Protein AF-A0A0A1DP94-F1 (afdb_monomer)

Radius of gyration: 20.26 Å; Cα contacts (8 Å, |Δi|>4): 332; chains: 1; bounding box: 46×36×64 Å

Sequence (236 aa):
MAEQLVLFEAERERFYALAAVLDGNPVKPLVTDFDAFQRLEKRAGQPNLGSFSAQTLVQQAARQRQQLQRRIAAAEKRRVNRSGSLTEGIVDRAGDGFIDIRWDAASACGASEREGWRTSGCITKGDSLTVHLLREREFGGDWDRRMIVVHELAHIYQRADRQRYDARRGRVDRLLAKGLFQGSEEKMADCYALTYYGEWSLTRGNLEIGYGYVCGRSERRALRKWAADVDAPMPG

Organism: Nocardioides simplex (NCBI:txid2045)

Mean predicted aligned error: 4.24 Å

Foldseek 3Di:
DVVLLVLLVVLVVLLVVLLCVCVLFLLSLVLLVVVQLVVLVVQSPDPPQDPVNSNVSSVSSNVSSVSSVVLVVQLCVQLDLVVPDPLSPVLSVQGVSSAAEAQPCVPQPDADPDPPDGDAWAQHPVHLRYIYGHDPVVAPDPLRSQLNSQLRSLSSSLQSQLSVDPVSCGVLQVCLVVCALPSDSQSLSSQRSCQQVVHQAQDDDPDHDTDRHGGDPVSSVVSVVSCVVSSGDGDD

pLDDT: mean 92.86, std 5.47, range [65.06, 98.19]

Solvent-accessible surface area (backbone atoms only — not comparable to full-atom values): 13005 Å² total; per-residue (Å²): 85,72,69,35,52,53,52,32,49,56,33,49,54,53,32,53,58,58,53,56,75,36,67,74,43,28,52,36,40,68,65,62,41,54,69,65,52,51,53,50,53,59,57,72,70,42,86,86,67,48,53,68,59,36,48,50,48,28,53,52,42,45,51,51,34,52,50,39,52,51,50,52,60,51,9,67,71,43,50,53,55,80,86,68,44,73,56,54,43,48,42,21,68,68,40,62,14,62,35,45,80,40,73,46,9,86,79,72,33,71,78,47,88,52,87,98,52,73,51,57,54,37,60,48,94,92,38,72,46,39,44,26,25,50,49,80,88,75,47,94,40,70,68,50,44,53,41,51,52,41,22,46,50,36,52,38,45,52,50,16,39,13,57,71,32,98,83,56,62,23,68,60,55,58,44,26,76,70,48,46,53,79,47,35,71,66,32,42,14,38,30,44,22,30,52,48,71,71,47,87,64,61,58,60,90,94,46,74,50,83,79,84,49,78,66,51,76,68,53,50,52,52,46,53,51,50,28,60,77,46,40,39,91,64,67,132

Structure (mmCIF, N/CA/C/O backbone):
data_AF-A0A0A1DP94-F1
#
_entry.id   AF-A0A0A1DP94-F1
#
loop_
_atom_site.group_PDB
_atom_site.id
_atom_site.type_symbol
_atom_site.label_atom_id
_atom_site.label_alt_id
_atom_site.label_comp_id
_atom_site.label_asym_id
_atom_site.label_entity_id
_atom_site.label_seq_id
_atom_site.pdbx_PDB_ins_code
_atom_site.Cartn_x
_atom_site.Cartn_y
_atom_site.Cartn_z
_atom_site.occupancy
_atom_site.B_iso_or_equiv
_atom_site.auth_seq_id
_atom_site.auth_comp_id
_atom_site.auth_asym_id
_atom_site.auth_atom_id
_atom_site.pdbx_PDB_model_num
ATOM 1 N N . MET A 1 1 ? -20.061 2.571 34.527 1.00 75.69 1 MET A N 1
ATOM 2 C CA . MET A 1 1 ? -18.860 1.854 34.031 1.00 75.69 1 MET A CA 1
ATOM 3 C C . MET A 1 1 ? -19.261 0.655 33.182 1.00 75.69 1 MET A C 1
ATOM 5 O O . MET A 1 1 ? -18.945 0.679 32.005 1.00 75.69 1 MET A O 1
ATOM 9 N N . ALA A 1 2 ? -19.995 -0.327 33.726 1.00 80.44 2 ALA A N 1
ATOM 10 C CA . ALA A 1 2 ? -20.456 -1.506 32.976 1.00 80.44 2 ALA A CA 1
ATOM 11 C C . ALA A 1 2 ? -21.179 -1.148 31.662 1.00 80.44 2 ALA A C 1
ATOM 13 O O . ALA A 1 2 ? -20.818 -1.649 30.607 1.00 80.44 2 ALA A O 1
ATOM 14 N N . GLU A 1 3 ? -22.101 -0.184 31.704 1.00 85.75 3 GLU A N 1
ATOM 15 C CA . GLU A 1 3 ? -22.796 0.329 30.513 1.00 85.75 3 GLU A CA 1
ATOM 16 C C . GLU A 1 3 ? -21.843 0.893 29.441 1.00 85.75 3 GLU A C 1
ATOM 18 O O . GLU A 1 3 ? -22.010 0.634 28.255 1.00 85.75 3 GLU A O 1
ATOM 23 N N . GLN A 1 4 ? -20.790 1.613 29.843 1.00 89.50 4 GLN A N 1
ATOM 24 C CA . GLN A 1 4 ? -19.811 2.169 28.900 1.00 89.50 4 GLN A CA 1
ATOM 25 C C . GLN A 1 4 ? -18.952 1.072 28.262 1.00 89.50 4 GLN A C 1
ATOM 27 O O . GLN A 1 4 ? -18.598 1.177 27.094 1.00 89.50 4 GLN A O 1
ATOM 32 N N . LEU A 1 5 ? -18.646 0.000 28.995 1.00 87.88 5 LEU A N 1
ATOM 33 C CA . LEU A 1 5 ? -17.927 -1.143 28.433 1.00 87.88 5 LEU A CA 1
ATOM 34 C C . LEU A 1 5 ? -18.791 -1.925 27.432 1.00 87.88 5 LEU A C 1
ATOM 36 O O . LEU A 1 5 ? -18.267 -2.359 26.414 1.00 87.88 5 LEU A O 1
ATOM 40 N N . VAL A 1 6 ? -20.108 -2.016 27.651 1.00 92.88 6 VAL A N 1
ATOM 41 C CA . VAL A 1 6 ? -21.048 -2.574 26.658 1.00 92.88 6 VAL A CA 1
ATOM 42 C C . VAL A 1 6 ? -21.080 -1.722 25.384 1.00 92.88 6 VAL A C 1
ATOM 44 O O . VAL A 1 6 ? -21.042 -2.256 24.280 1.00 92.88 6 VAL A O 1
ATOM 47 N N . LEU A 1 7 ? -21.096 -0.391 25.510 1.00 94.50 7 LEU A N 1
ATOM 48 C CA . LEU A 1 7 ? -21.029 0.500 24.345 1.00 94.50 7 LEU A CA 1
ATOM 49 C C . LEU A 1 7 ? -19.690 0.391 23.606 1.00 94.50 7 LEU A C 1
ATOM 51 O O . LEU A 1 7 ? -19.662 0.421 22.377 1.00 94.50 7 LEU A O 1
ATOM 55 N N . PHE A 1 8 ? -18.583 0.253 24.340 1.00 95.81 8 PHE A N 1
ATOM 56 C CA . PHE A 1 8 ? -17.266 0.035 23.746 1.00 95.81 8 PHE A CA 1
ATOM 57 C C . PHE A 1 8 ? -17.237 -1.271 22.948 1.00 95.81 8 PHE A C 1
ATOM 59 O O . PHE A 1 8 ? -16.760 -1.281 21.816 1.00 95.81 8 PHE A O 1
ATOM 66 N N . GLU A 1 9 ? -17.794 -2.341 23.514 1.00 96.25 9 GLU A N 1
ATOM 67 C CA . GLU A 1 9 ? -17.914 -3.643 22.864 1.00 96.25 9 GLU A CA 1
ATOM 68 C C . GLU A 1 9 ? -18.714 -3.557 21.556 1.00 96.25 9 GLU A C 1
ATOM 70 O O . GLU A 1 9 ? -18.259 -4.019 20.515 1.00 96.25 9 GLU A O 1
ATOM 75 N N . ALA A 1 10 ? -19.849 -2.855 21.562 1.00 97.06 10 ALA A N 1
ATOM 76 C CA . ALA A 1 10 ? -20.639 -2.648 20.350 1.00 97.06 10 ALA A CA 1
ATOM 77 C C . ALA A 1 10 ? -19.866 -1.878 19.258 1.00 97.06 10 ALA A C 1
ATOM 79 O O . ALA A 1 10 ? -19.974 -2.188 18.068 1.00 97.06 10 ALA A O 1
ATOM 80 N N . GLU A 1 11 ? -19.071 -0.867 19.627 1.00 97.81 11 GLU A N 1
ATOM 81 C CA . GLU A 1 11 ? -18.219 -0.157 18.664 1.00 97.81 11 GLU A CA 1
ATOM 82 C C . GLU A 1 11 ? -17.060 -1.031 18.163 1.00 97.81 11 GLU A C 1
ATOM 84 O O . GLU A 1 11 ? -16.706 -0.943 16.985 1.00 97.81 11 GLU A O 1
ATOM 89 N N . ARG A 1 12 ? -16.519 -1.910 19.017 1.00 97.69 12 ARG A N 1
ATOM 90 C CA . ARG A 1 12 ? -15.517 -2.920 18.657 1.00 97.69 12 ARG A CA 1
ATOM 91 C C . ARG A 1 12 ? -16.048 -3.897 17.617 1.00 97.69 12 ARG A C 1
ATOM 93 O O . ARG A 1 12 ? -15.422 -4.051 16.570 1.00 97.69 12 ARG A O 1
ATOM 100 N N . GLU A 1 13 ? -17.200 -4.515 17.858 1.00 98.06 13 GLU A N 1
ATOM 101 C CA . GLU A 1 13 ? -17.811 -5.458 16.914 1.00 98.06 13 GLU A CA 1
ATOM 102 C C . GLU A 1 13 ? -18.041 -4.808 15.546 1.00 98.06 13 GLU A C 1
ATOM 104 O O . GLU A 1 13 ? -17.658 -5.353 14.509 1.00 98.06 13 GLU A O 1
ATOM 109 N N . ARG A 1 14 ? -18.585 -3.585 15.532 1.00 98.12 14 ARG A N 1
ATOM 110 C CA . ARG A 1 14 ? -18.801 -2.828 14.291 1.00 98.12 14 ARG A CA 1
ATOM 111 C C . ARG A 1 14 ? -17.495 -2.465 13.587 1.00 98.12 14 ARG A C 1
ATOM 113 O O . ARG A 1 14 ? -17.456 -2.460 12.358 1.00 98.12 14 ARG A O 1
ATOM 120 N N . PHE A 1 15 ? -16.443 -2.127 14.333 1.00 98.06 15 PHE A N 1
ATOM 121 C CA . PHE A 1 15 ? -15.128 -1.851 13.759 1.00 98.06 15 PHE A CA 1
ATOM 122 C C . PHE A 1 15 ? -14.563 -3.092 13.061 1.00 98.06 15 PHE A C 1
ATOM 124 O O . PHE A 1 15 ? -14.172 -2.998 11.898 1.00 98.06 15 PHE A O 1
ATOM 131 N N . TYR A 1 16 ? -14.578 -4.255 13.718 1.00 97.56 16 TYR A N 1
ATOM 132 C CA . TYR A 1 16 ? -14.085 -5.497 13.117 1.00 97.56 16 TYR A CA 1
ATOM 133 C C . TYR A 1 16 ? -14.938 -5.959 11.932 1.00 97.56 16 TYR A C 1
ATOM 135 O O . TYR A 1 16 ? -14.376 -6.397 10.931 1.00 97.56 16 TYR A O 1
ATOM 143 N N . ALA A 1 17 ? -16.262 -5.783 11.986 1.00 97.56 17 ALA A N 1
ATOM 144 C CA . ALA A 1 17 ? -17.142 -6.061 10.851 1.00 97.56 17 ALA A CA 1
ATOM 145 C C . ALA A 1 17 ? -16.796 -5.198 9.623 1.00 97.56 17 ALA A C 1
ATOM 147 O O . ALA A 1 17 ? -16.726 -5.708 8.508 1.00 97.56 17 ALA A O 1
ATOM 148 N N . LEU A 1 18 ? -16.514 -3.903 9.817 1.00 97.19 18 LEU A N 1
ATOM 149 C CA . LEU A 1 18 ? -16.037 -3.032 8.737 1.00 97.19 18 LEU A CA 1
ATOM 150 C C . LEU A 1 18 ? -14.649 -3.448 8.246 1.00 97.19 18 LEU A C 1
AT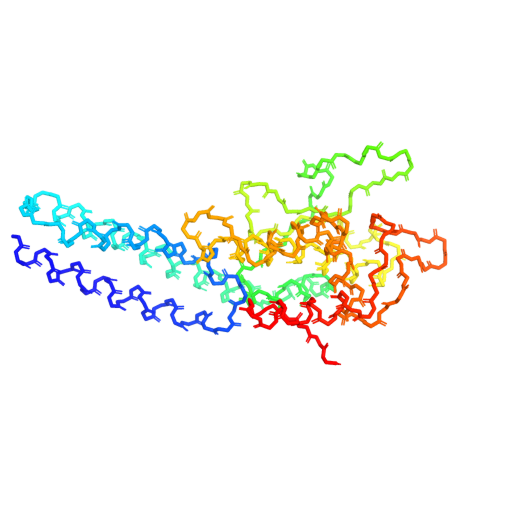OM 152 O O . LEU A 1 18 ? -14.389 -3.440 7.048 1.00 97.19 18 LEU A O 1
ATOM 156 N N . ALA A 1 19 ? -13.750 -3.809 9.158 1.00 96.44 19 ALA A N 1
ATOM 157 C CA . ALA A 1 19 ? -12.386 -4.179 8.810 1.00 96.44 19 ALA A CA 1
ATOM 158 C C . ALA A 1 19 ? -12.301 -5.508 8.036 1.00 96.44 19 ALA A C 1
ATOM 160 O O . ALA A 1 19 ? -11.376 -5.680 7.241 1.00 96.44 19 ALA A O 1
ATOM 161 N N . ALA A 1 20 ? -13.257 -6.419 8.239 1.00 96.38 20 ALA A N 1
ATOM 162 C CA . ALA A 1 20 ? -13.385 -7.669 7.487 1.00 96.38 20 ALA A CA 1
ATOM 163 C C . ALA A 1 20 ? -13.728 -7.447 6.002 1.00 96.38 20 ALA A C 1
ATOM 165 O O . ALA A 1 20 ? -13.378 -8.269 5.164 1.00 96.38 20 ALA A O 1
ATOM 166 N N . VAL A 1 21 ? -14.325 -6.304 5.636 1.00 94.69 21 VAL A N 1
ATOM 167 C CA . VAL A 1 21 ? -14.556 -5.939 4.220 1.00 94.69 21 VAL A CA 1
ATOM 168 C C . VAL A 1 21 ? -13.239 -5.814 3.442 1.00 94.69 21 VAL A C 1
ATOM 170 O O . VAL A 1 21 ? -13.223 -5.956 2.225 1.00 94.69 21 VAL A O 1
ATOM 173 N N . LEU A 1 22 ? -12.127 -5.562 4.139 1.00 94.94 22 LEU A N 1
ATOM 174 C CA . LEU A 1 22 ? -10.796 -5.458 3.546 1.00 94.94 22 LEU A CA 1
ATOM 175 C C . LEU A 1 22 ? -10.012 -6.782 3.590 1.00 94.94 22 LEU A C 1
ATOM 177 O O . LEU A 1 22 ? -8.801 -6.771 3.370 1.00 94.94 22 LEU A O 1
ATOM 181 N N . ASP A 1 23 ? -10.641 -7.911 3.929 1.00 93.81 23 ASP A N 1
ATOM 182 C CA . ASP A 1 23 ? -9.972 -9.216 3.906 1.00 93.81 23 ASP A CA 1
ATOM 183 C C . ASP A 1 23 ? -9.428 -9.523 2.504 1.00 93.81 23 ASP A C 1
ATOM 185 O O . ASP A 1 23 ? -10.129 -9.392 1.504 1.00 93.81 23 ASP A O 1
ATOM 189 N N . GLY A 1 24 ? -8.146 -9.893 2.432 1.00 92.38 24 GLY A N 1
ATOM 190 C CA . GLY A 1 24 ? -7.433 -10.099 1.168 1.00 92.38 24 GLY A CA 1
ATOM 191 C C . GLY A 1 24 ? -6.995 -8.815 0.452 1.00 92.38 24 GLY A C 1
ATOM 192 O O . GLY A 1 24 ? -6.373 -8.903 -0.601 1.00 92.38 24 GLY A O 1
ATOM 193 N N . ASN A 1 25 ? -7.270 -7.624 0.997 1.00 94.81 25 ASN A N 1
ATOM 194 C CA . ASN A 1 25 ? -6.738 -6.379 0.451 1.00 94.81 25 ASN A CA 1
ATOM 195 C C . ASN A 1 25 ? -5.347 -6.080 1.053 1.00 94.81 25 ASN A C 1
ATOM 197 O O . ASN A 1 25 ? -5.215 -5.988 2.284 1.00 94.81 25 ASN A O 1
ATOM 201 N N . PRO A 1 26 ? -4.308 -5.849 0.227 1.00 95.12 26 PRO A N 1
ATOM 202 C CA . PRO A 1 26 ? -2.935 -5.694 0.711 1.00 95.12 26 PRO A CA 1
ATOM 203 C C . PRO A 1 26 ? -2.739 -4.495 1.634 1.00 95.12 26 PRO A C 1
ATOM 205 O O . PRO A 1 26 ? -1.873 -4.516 2.513 1.00 95.12 26 PRO A O 1
ATOM 208 N N . VAL A 1 27 ? -3.550 -3.445 1.468 1.00 95.56 27 VAL A N 1
ATOM 209 C CA . VAL A 1 27 ? -3.416 -2.198 2.226 1.00 95.56 27 VAL A CA 1
ATOM 210 C C . VAL A 1 27 ? -4.308 -2.129 3.460 1.00 95.56 27 VAL A C 1
ATOM 212 O O . VAL A 1 27 ? -4.282 -1.119 4.168 1.00 95.56 27 VAL A O 1
ATOM 215 N N . LYS A 1 28 ? -5.031 -3.211 3.790 1.00 95.31 28 LYS A N 1
ATOM 216 C CA . LYS A 1 28 ? -5.845 -3.321 5.012 1.00 95.31 28 LYS A CA 1
ATOM 217 C C . LYS A 1 28 ? -5.147 -2.754 6.262 1.00 95.31 28 LYS A C 1
ATOM 219 O O . LYS A 1 28 ? -5.766 -1.919 6.919 1.00 95.31 28 LYS A O 1
ATOM 224 N N . PRO A 1 29 ? -3.875 -3.090 6.575 1.00 93.50 29 PRO A N 1
ATOM 225 C CA . PRO A 1 29 ? -3.201 -2.580 7.776 1.00 93.50 29 PRO A CA 1
ATOM 226 C C . PRO A 1 29 ? -3.065 -1.051 7.821 1.00 93.50 29 PRO A C 1
ATOM 228 O O . PRO A 1 29 ? -3.133 -0.458 8.895 1.00 93.50 29 PRO A O 1
ATOM 231 N N . LEU A 1 30 ? -2.899 -0.402 6.664 1.00 93.50 30 LEU A N 1
ATOM 232 C CA . LEU A 1 30 ? -2.781 1.057 6.558 1.00 93.50 30 LEU A CA 1
ATOM 233 C C . LEU A 1 30 ? -4.147 1.750 6.666 1.00 93.50 30 LEU A C 1
ATOM 235 O O . LEU A 1 30 ? -4.247 2.871 7.166 1.00 93.50 30 LEU A O 1
ATOM 239 N N . VAL A 1 31 ? -5.208 1.089 6.195 1.00 94.88 31 VAL A N 1
ATOM 240 C CA . VAL A 1 31 ? -6.566 1.646 6.179 1.00 94.88 31 VAL A CA 1
ATOM 241 C C . VAL A 1 31 ? -7.248 1.525 7.539 1.00 94.88 31 VAL A C 1
ATOM 243 O O . VAL A 1 31 ? -7.961 2.449 7.941 1.00 94.88 31 VAL A O 1
ATOM 246 N N . THR A 1 32 ? -7.058 0.413 8.246 1.00 93.31 32 THR A N 1
ATOM 247 C CA . THR A 1 32 ? -7.766 0.138 9.505 1.00 93.31 32 THR A CA 1
ATOM 248 C C . THR A 1 32 ? -7.079 0.733 10.729 1.00 93.31 32 THR A C 1
ATOM 250 O O . THR A 1 32 ? -7.779 1.049 11.686 1.00 93.31 32 THR A O 1
ATOM 253 N N . ASP A 1 33 ? -5.750 0.909 10.702 1.00 87.38 33 ASP A N 1
ATOM 254 C CA . ASP A 1 33 ? -4.940 1.294 11.872 1.00 87.38 33 ASP A CA 1
ATOM 255 C C . ASP A 1 33 ? -5.242 0.398 13.092 1.00 87.38 33 ASP A C 1
ATOM 257 O O . ASP A 1 33 ? -5.591 0.861 14.182 1.00 87.38 33 ASP A O 1
ATOM 261 N N . PHE A 1 34 ? -5.163 -0.925 12.883 1.00 88.50 34 PHE A N 1
ATOM 262 C CA . PHE A 1 34 ? -5.485 -1.917 13.916 1.00 88.50 34 PHE A CA 1
ATOM 263 C C . PHE A 1 34 ? -4.722 -1.688 15.211 1.00 88.50 34 PHE A C 1
ATOM 265 O O . PHE A 1 34 ? -5.322 -1.787 16.275 1.00 88.50 34 PHE A O 1
ATOM 272 N N . ASP A 1 35 ? -3.438 -1.339 15.144 1.00 87.81 35 ASP A N 1
ATOM 273 C CA . ASP A 1 35 ? -2.631 -1.107 16.340 1.00 87.81 35 ASP A CA 1
ATOM 274 C C . ASP A 1 35 ? -3.235 0.003 17.209 1.00 87.81 35 ASP A C 1
ATOM 276 O O . ASP A 1 35 ? -3.219 -0.080 18.441 1.00 87.81 35 ASP A O 1
ATOM 280 N N . ALA A 1 36 ? -3.773 1.064 16.595 1.00 89.06 36 ALA A N 1
ATOM 281 C CA . ALA A 1 36 ? -4.448 2.121 17.334 1.00 89.06 36 ALA A CA 1
ATOM 282 C C . ALA A 1 36 ? -5.731 1.631 17.998 1.00 89.06 36 ALA A C 1
ATOM 284 O O . ALA A 1 36 ? -5.966 2.002 19.150 1.00 89.06 36 ALA A O 1
ATOM 285 N N . PHE A 1 37 ? -6.517 0.793 17.323 1.00 93.88 37 PHE A N 1
ATOM 286 C CA . PHE A 1 37 ? -7.730 0.221 17.906 1.00 93.88 37 PHE A CA 1
ATOM 287 C C . PHE A 1 37 ? -7.399 -0.772 19.030 1.00 93.88 37 PHE A C 1
ATOM 289 O O . PHE A 1 37 ? -7.938 -0.670 20.130 1.00 93.88 37 PHE A O 1
ATOM 296 N N . GLN A 1 38 ? -6.411 -1.643 18.828 1.00 91.94 38 GLN A N 1
ATOM 297 C CA . GLN A 1 38 ? -5.932 -2.599 19.830 1.00 91.94 38 GLN A CA 1
ATOM 298 C C . GLN A 1 38 ? -5.389 -1.919 21.087 1.00 91.94 38 GLN A C 1
ATOM 300 O O . GLN A 1 38 ? -5.546 -2.431 22.197 1.00 91.94 38 GLN A O 1
ATOM 305 N N . ARG A 1 39 ? -4.780 -0.732 20.967 1.00 92.06 39 ARG A N 1
ATOM 306 C CA . ARG A 1 39 ? -4.414 0.076 22.142 1.00 92.06 39 ARG A CA 1
ATOM 307 C C . ARG A 1 39 ? -5.639 0.534 22.940 1.00 92.06 39 ARG A C 1
ATOM 309 O O . ARG A 1 39 ? -5.539 0.641 24.162 1.00 92.06 39 ARG A O 1
ATOM 316 N N . LEU A 1 40 ? -6.778 0.793 22.293 1.00 94.56 40 LEU A N 1
ATOM 317 C CA . LEU A 1 40 ? -8.035 1.083 22.991 1.00 94.56 40 LEU A CA 1
ATOM 318 C C . LEU A 1 40 ? -8.558 -0.162 23.709 1.00 94.56 40 LEU A C 1
ATOM 320 O O . LEU A 1 40 ? -8.927 -0.064 24.875 1.00 94.56 40 LEU A O 1
ATOM 324 N N . GLU A 1 41 ? -8.511 -1.328 23.062 1.00 94.75 41 GLU A N 1
ATOM 325 C CA . GLU A 1 41 ? -8.924 -2.603 23.665 1.00 94.75 41 GLU A CA 1
ATOM 326 C C . GLU A 1 41 ? -8.082 -2.946 24.899 1.00 94.75 41 GLU A C 1
ATOM 328 O O . GLU A 1 41 ? -8.624 -3.226 25.968 1.00 94.75 41 GLU A O 1
ATOM 333 N N . LYS A 1 42 ? -6.751 -2.826 24.791 1.00 93.44 42 LYS A N 1
ATOM 334 C CA . LYS A 1 42 ? -5.822 -3.027 25.916 1.00 93.44 42 LYS A CA 1
ATOM 335 C C . LYS A 1 42 ? -6.159 -2.110 27.097 1.00 93.44 42 LYS A C 1
ATOM 337 O O . LYS A 1 42 ? -6.090 -2.545 28.241 1.00 93.44 42 LYS A O 1
ATOM 342 N N . ARG A 1 43 ? -6.542 -0.853 26.836 1.00 92.69 43 ARG A N 1
ATOM 343 C CA . ARG A 1 43 ? -6.956 0.108 27.875 1.00 92.69 43 ARG A CA 1
ATOM 344 C C . ARG A 1 43 ? -8.329 -0.216 28.464 1.00 92.69 43 ARG A C 1
ATOM 346 O O . ARG A 1 43 ? -8.507 -0.057 29.665 1.00 92.69 43 ARG A O 1
ATOM 353 N N . ALA A 1 44 ? -9.275 -0.681 27.652 1.00 92.12 44 ALA A N 1
ATOM 354 C CA . ALA A 1 44 ? -10.600 -1.090 28.116 1.00 92.12 44 ALA A CA 1
ATOM 355 C C . ALA A 1 44 ? -10.542 -2.307 29.056 1.00 92.12 44 ALA A C 1
ATOM 357 O O . ALA A 1 44 ? -11.369 -2.416 29.956 1.00 92.12 44 ALA A O 1
ATOM 358 N N . GLY A 1 45 ? -9.540 -3.179 28.888 1.00 90.12 45 GLY A N 1
ATOM 359 C CA . GLY A 1 45 ? -9.294 -4.334 29.757 1.00 90.12 45 GLY A CA 1
ATOM 360 C C . GLY A 1 45 ? -8.521 -4.046 31.053 1.00 90.12 45 GLY A C 1
ATOM 361 O O . GLY A 1 45 ? -8.266 -4.979 31.811 1.00 90.12 45 GLY A O 1
ATOM 362 N N . GLN A 1 46 ? -8.111 -2.800 31.325 1.00 90.69 46 GLN A N 1
ATOM 363 C CA . GLN A 1 46 ? -7.360 -2.481 32.546 1.00 90.69 46 GLN A CA 1
ATOM 364 C C . GLN A 1 46 ? -8.253 -2.563 33.799 1.00 90.69 46 GLN A C 1
ATOM 366 O O . GLN A 1 46 ? -9.362 -2.018 33.796 1.00 90.69 46 GLN A O 1
ATOM 371 N N . PRO A 1 47 ? -7.777 -3.179 34.900 1.00 80.31 47 PRO A N 1
ATOM 372 C CA . PRO A 1 47 ? -8.503 -3.162 36.163 1.00 80.31 47 PRO A CA 1
ATOM 373 C C . PRO A 1 47 ? -8.594 -1.725 36.701 1.00 80.31 47 PRO A C 1
ATOM 375 O O . PRO A 1 47 ? -7.670 -0.931 36.533 1.00 80.31 47 PRO A O 1
ATOM 378 N N . ASN A 1 48 ? -9.699 -1.396 37.374 1.00 83.31 48 ASN A N 1
ATOM 379 C CA . ASN A 1 48 ? -9.966 -0.080 37.982 1.00 83.31 48 ASN A CA 1
ATOM 380 C C . ASN A 1 48 ? -10.151 1.087 36.993 1.00 83.31 48 ASN A C 1
ATOM 382 O O . ASN A 1 48 ? -9.873 2.244 37.316 1.00 83.31 48 ASN A O 1
ATOM 386 N N . LEU A 1 49 ? -10.657 0.811 35.790 1.00 87.69 49 LEU A N 1
ATOM 387 C CA . LEU A 1 49 ? -10.999 1.846 34.820 1.00 87.69 49 LEU A CA 1
ATOM 388 C C . LEU A 1 49 ? -12.110 2.776 35.355 1.00 87.69 49 LEU A C 1
ATOM 390 O O . LEU A 1 49 ? -13.259 2.373 35.531 1.00 87.69 49 LEU A O 1
ATOM 394 N N . GLY A 1 50 ? -11.784 4.052 35.570 1.00 87.75 50 GLY A N 1
ATOM 395 C CA . GLY A 1 50 ? -12.763 5.066 35.973 1.00 87.75 50 GLY A CA 1
ATOM 396 C C . GLY A 1 50 ? -13.854 5.304 34.917 1.00 87.75 50 GLY A C 1
ATOM 397 O O . GLY A 1 50 ? -13.635 5.129 33.716 1.00 87.75 50 GLY A O 1
ATOM 398 N N . SER A 1 51 ? -15.035 5.759 35.346 1.00 85.69 51 SER A N 1
ATOM 399 C CA . SER A 1 51 ? -16.192 6.008 34.466 1.00 85.69 51 SER A CA 1
ATOM 400 C C . SER A 1 51 ? -15.896 6.986 33.321 1.00 85.69 51 SER A C 1
ATOM 402 O O . SER A 1 51 ? -16.279 6.723 32.182 1.00 85.69 51 SER A O 1
ATOM 404 N N . PHE A 1 52 ? -15.171 8.071 33.601 1.00 87.31 52 PHE A N 1
ATOM 405 C CA . PHE A 1 52 ? -14.766 9.065 32.603 1.00 87.31 52 PHE A CA 1
ATOM 406 C C . PHE A 1 52 ? -13.811 8.476 31.552 1.00 87.31 52 PHE A C 1
ATOM 408 O O . PHE A 1 52 ? -13.953 8.714 30.349 1.00 87.31 52 PHE A O 1
ATOM 415 N N . SER A 1 53 ? -12.864 7.644 31.993 1.00 90.94 53 SER A N 1
ATOM 416 C CA . SER A 1 53 ? -11.943 6.925 31.110 1.00 90.94 53 SER A CA 1
ATOM 417 C C . SER A 1 53 ? -12.689 5.938 30.210 1.00 90.94 53 SER A C 1
ATOM 419 O O . SER A 1 53 ? -12.406 5.878 29.016 1.00 90.94 53 SER A O 1
ATOM 421 N N . ALA A 1 54 ? -13.684 5.225 30.749 1.00 90.25 54 ALA A N 1
ATOM 422 C CA . ALA A 1 54 ? -14.548 4.333 29.976 1.00 90.25 54 ALA A CA 1
ATOM 423 C C . ALA A 1 54 ? -15.343 5.095 28.903 1.00 90.25 54 ALA A C 1
ATOM 425 O O . ALA A 1 54 ? -15.331 4.705 27.740 1.00 90.25 54 ALA A O 1
ATOM 426 N N . GLN A 1 55 ? -15.948 6.234 29.251 1.00 93.12 55 GLN A N 1
ATOM 427 C CA . GLN A 1 55 ? -16.658 7.081 28.286 1.00 93.12 55 GLN A CA 1
ATOM 428 C C . GLN A 1 55 ? -15.722 7.614 27.187 1.00 93.12 55 GLN A C 1
ATOM 430 O O . GLN A 1 55 ? -16.076 7.634 26.007 1.00 93.12 55 GLN A O 1
ATOM 435 N N . THR A 1 56 ? -14.500 8.004 27.555 1.00 94.62 56 THR A N 1
ATOM 436 C CA . THR A 1 56 ? -13.480 8.450 26.597 1.00 94.62 56 THR A CA 1
ATOM 437 C C . THR A 1 56 ? -13.100 7.334 25.621 1.00 94.62 56 THR A C 1
ATOM 439 O O . THR A 1 56 ? -12.954 7.590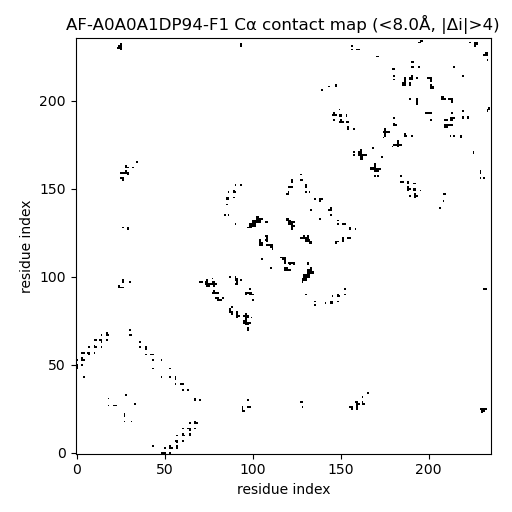 24.426 1.00 94.62 56 THR A O 1
ATOM 442 N N . LEU A 1 57 ? -12.971 6.091 26.098 1.00 95.69 57 LEU A N 1
ATOM 443 C CA . LEU A 1 57 ? -12.679 4.934 25.245 1.00 95.69 57 LEU A CA 1
ATOM 444 C C . LEU A 1 57 ? -13.801 4.665 24.240 1.00 95.69 57 LEU A C 1
ATOM 446 O O . LEU A 1 57 ? -13.501 4.461 23.066 1.00 95.69 57 LEU A O 1
ATOM 450 N N . VAL A 1 58 ? -15.069 4.745 24.658 1.00 96.44 58 VAL A N 1
ATOM 451 C CA . VAL A 1 58 ? -16.226 4.619 23.750 1.00 96.44 58 VAL A CA 1
ATOM 452 C C . VAL A 1 58 ? -16.160 5.669 22.643 1.00 96.44 58 VAL A C 1
ATOM 454 O O . VAL A 1 58 ? -16.281 5.344 21.464 1.00 96.44 58 VAL A O 1
ATOM 457 N N . GLN A 1 59 ? -15.908 6.933 22.995 1.00 96.69 59 GLN A N 1
ATOM 458 C CA . GLN A 1 59 ? -15.801 8.010 22.007 1.00 96.69 59 GLN A CA 1
ATOM 459 C C . GLN A 1 59 ? -14.629 7.796 21.040 1.00 96.69 59 GLN A C 1
ATOM 461 O O . GLN A 1 59 ? -14.754 8.080 19.849 1.00 96.69 59 GLN A O 1
ATOM 466 N N . GLN A 1 60 ? -13.489 7.303 21.530 1.00 97.25 60 GLN A N 1
ATOM 467 C CA . GLN A 1 60 ? -12.324 6.998 20.696 1.00 97.25 60 GLN A CA 1
ATOM 468 C C . GLN A 1 60 ? -12.604 5.828 19.742 1.00 97.25 60 GLN A C 1
ATOM 470 O O . GLN A 1 60 ? -12.323 5.955 18.549 1.00 97.25 60 GLN A O 1
ATOM 475 N N . ALA A 1 61 ? -13.223 4.749 20.230 1.00 97.50 61 ALA A N 1
ATOM 476 C CA . ALA A 1 61 ? -13.626 3.606 19.411 1.00 97.50 61 ALA A CA 1
ATOM 477 C C . ALA A 1 61 ? -14.628 4.024 18.325 1.00 97.50 61 ALA A C 1
ATOM 479 O O . ALA A 1 61 ? -14.417 3.741 17.145 1.00 97.50 61 ALA A O 1
ATOM 480 N N . ALA A 1 62 ? -15.649 4.807 18.693 1.00 97.88 62 ALA A N 1
ATOM 481 C CA . ALA A 1 62 ? -16.627 5.335 17.749 1.00 97.88 62 ALA A CA 1
ATOM 482 C C . ALA A 1 62 ? -15.979 6.208 16.665 1.00 97.88 62 ALA A C 1
ATOM 484 O O . ALA A 1 62 ? -16.304 6.077 15.484 1.00 97.88 62 ALA A O 1
ATOM 485 N N . ARG A 1 63 ? -15.024 7.076 17.029 1.00 97.44 63 ARG A N 1
ATOM 486 C CA . ARG A 1 63 ? -14.288 7.902 16.057 1.00 97.44 63 ARG A CA 1
ATOM 487 C C . ARG A 1 63 ? -13.484 7.052 15.075 1.00 97.44 63 ARG A C 1
ATOM 489 O O . ARG A 1 63 ? -13.547 7.327 13.877 1.00 97.44 63 ARG A O 1
ATOM 496 N N . GLN A 1 64 ? -12.768 6.032 15.553 1.00 96.75 64 GLN A N 1
ATOM 497 C CA . GLN A 1 64 ? -11.990 5.142 14.683 1.00 96.75 64 GLN A CA 1
ATOM 498 C C . GLN A 1 64 ? -12.895 4.328 13.753 1.00 96.75 64 GLN A C 1
ATOM 500 O O . GLN A 1 64 ? -12.673 4.319 12.542 1.00 96.75 64 GLN A O 1
ATOM 505 N N . ARG A 1 65 ? -13.986 3.748 14.270 1.00 97.38 65 ARG A N 1
ATOM 506 C CA . ARG A 1 65 ? -14.999 3.063 13.454 1.00 97.38 65 ARG A CA 1
ATOM 507 C C . ARG A 1 65 ? -15.586 3.980 12.378 1.00 97.38 65 ARG A C 1
ATOM 509 O O . ARG A 1 65 ? -15.662 3.595 11.213 1.00 97.38 65 ARG A O 1
ATOM 516 N N . GLN A 1 66 ? -15.984 5.202 12.733 1.00 97.62 66 GLN A N 1
ATOM 517 C CA . GLN A 1 66 ? -16.510 6.173 11.766 1.00 97.62 66 GLN A CA 1
ATOM 518 C C . GLN A 1 66 ? -15.464 6.576 10.722 1.00 97.62 66 GLN A C 1
ATOM 520 O O . GLN A 1 66 ? -15.804 6.776 9.557 1.00 97.62 66 GLN A O 1
ATOM 525 N N . GLN A 1 67 ? -14.198 6.716 11.117 1.00 96.38 67 GLN A N 1
ATOM 526 C CA . GLN A 1 67 ? -13.112 7.005 10.186 1.00 96.38 67 GLN A CA 1
ATOM 527 C C . GLN A 1 67 ? -12.910 5.860 9.192 1.00 96.38 67 GLN A C 1
ATOM 529 O O . GLN A 1 67 ? -12.813 6.130 7.996 1.00 96.38 67 GLN A O 1
ATOM 534 N N . LEU A 1 68 ? -12.916 4.610 9.659 1.00 97.25 68 LEU A N 1
ATOM 535 C CA . LEU A 1 68 ? -12.846 3.433 8.795 1.00 97.25 68 LEU A CA 1
ATOM 536 C C . LEU A 1 68 ? -14.039 3.377 7.831 1.00 97.25 68 LEU A C 1
ATOM 538 O O . LEU A 1 68 ? -13.844 3.243 6.626 1.00 97.25 68 LEU A O 1
ATOM 542 N N . GLN A 1 69 ? -15.260 3.596 8.326 1.00 97.44 69 GLN A N 1
ATOM 543 C CA . GLN A 1 69 ? -16.462 3.650 7.488 1.00 97.44 69 GLN A CA 1
ATOM 544 C C . GLN A 1 69 ? -16.355 4.719 6.386 1.00 97.44 69 GLN A C 1
ATOM 546 O O . GLN A 1 69 ? -16.687 4.457 5.232 1.00 97.44 69 GLN A O 1
ATOM 551 N N . ARG A 1 70 ? -15.854 5.919 6.716 1.00 96.50 70 ARG A N 1
ATOM 552 C CA . ARG A 1 70 ? -15.621 6.982 5.723 1.00 96.50 70 ARG A CA 1
ATOM 553 C C . ARG A 1 70 ? -14.571 6.586 4.687 1.00 96.50 70 ARG A C 1
ATOM 555 O O . ARG A 1 70 ? -14.753 6.895 3.515 1.00 96.50 70 ARG A O 1
ATOM 562 N N . ARG A 1 71 ? -13.490 5.917 5.104 1.00 95.31 71 ARG A N 1
ATOM 563 C CA . ARG A 1 71 ? -12.439 5.428 4.196 1.00 95.31 71 ARG A CA 1
ATOM 564 C C . ARG A 1 71 ? -12.987 4.390 3.215 1.00 95.31 71 ARG A C 1
ATOM 566 O O . ARG A 1 71 ? -12.706 4.510 2.031 1.00 95.31 71 ARG A O 1
ATOM 573 N N . ILE A 1 72 ? -13.809 3.448 3.684 1.00 95.44 72 ILE A N 1
ATOM 574 C CA . ILE A 1 72 ? -14.473 2.441 2.836 1.00 95.44 72 ILE A CA 1
ATOM 575 C C . ILE A 1 72 ? -15.377 3.121 1.800 1.00 95.44 72 ILE A C 1
ATOM 577 O O . ILE A 1 72 ? -15.200 2.917 0.604 1.00 95.44 72 ILE A O 1
ATOM 581 N N . ALA A 1 73 ? -16.263 4.020 2.235 1.00 94.56 73 ALA A N 1
ATOM 582 C CA . ALA A 1 73 ? -17.160 4.731 1.320 1.00 94.56 73 ALA A CA 1
ATOM 583 C C . ALA A 1 73 ? -16.413 5.632 0.313 1.00 94.56 73 ALA A C 1
ATOM 585 O O . ALA A 1 73 ? -16.875 5.846 -0.807 1.00 94.56 73 ALA A O 1
ATOM 586 N N . ALA A 1 74 ? -15.267 6.202 0.703 1.00 92.50 74 ALA A N 1
ATOM 587 C CA . ALA A 1 74 ? -14.418 6.967 -0.207 1.00 92.50 74 ALA A CA 1
ATOM 588 C C . ALA A 1 74 ? -13.722 6.058 -1.231 1.00 92.50 74 ALA A C 1
ATOM 590 O O . ALA A 1 74 ? -13.663 6.413 -2.406 1.00 92.50 74 ALA A O 1
ATOM 591 N N . ALA A 1 75 ? -13.242 4.888 -0.803 1.00 92.88 75 ALA A N 1
ATOM 592 C CA . ALA A 1 75 ? -12.616 3.912 -1.684 1.00 92.88 75 ALA A CA 1
ATOM 593 C C . ALA A 1 75 ? -13.592 3.399 -2.745 1.00 92.88 75 ALA A C 1
ATOM 595 O O . ALA A 1 75 ? -13.274 3.459 -3.926 1.00 92.88 75 ALA A O 1
ATOM 596 N N . GLU A 1 76 ? -14.8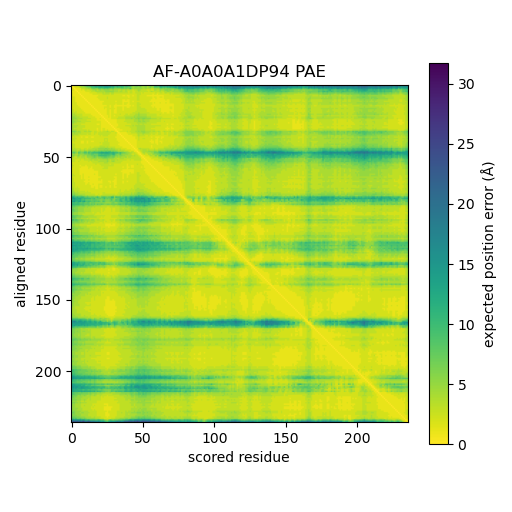19 3.032 -2.364 1.00 90.81 76 GLU A N 1
ATOM 597 C CA . GLU A 1 76 ? -15.870 2.614 -3.307 1.00 90.81 76 GLU A CA 1
ATOM 598 C C . GLU A 1 76 ? -16.105 3.634 -4.428 1.00 90.81 76 GLU A C 1
ATOM 600 O O . GLU A 1 76 ? -16.266 3.258 -5.587 1.00 90.81 76 GLU A O 1
ATOM 605 N N . LYS A 1 77 ? -16.065 4.931 -4.102 1.00 88.50 77 LYS A N 1
ATOM 606 C CA . LYS A 1 77 ? -16.202 6.013 -5.087 1.00 88.50 77 LYS A CA 1
ATOM 607 C C . LYS A 1 77 ? -14.966 6.203 -5.963 1.00 88.50 77 LYS A C 1
ATOM 609 O O . LYS A 1 77 ? -15.105 6.746 -7.054 1.00 88.50 77 LYS A O 1
ATOM 614 N N . ARG A 1 78 ? -13.780 5.825 -5.480 1.00 85.88 78 ARG A N 1
ATOM 615 C CA . ARG A 1 78 ? -12.504 5.946 -6.203 1.00 85.88 78 ARG A CA 1
ATOM 616 C C . ARG A 1 78 ? -12.164 4.736 -7.059 1.00 85.88 78 ARG A C 1
ATOM 618 O O . ARG A 1 78 ? -11.369 4.888 -7.962 1.00 85.88 78 ARG A O 1
ATOM 625 N N . ARG A 1 79 ? -12.798 3.577 -6.852 1.00 79.12 79 ARG A N 1
ATOM 626 C CA . ARG A 1 79 ? -12.597 2.336 -7.640 1.00 79.12 79 ARG A CA 1
ATOM 627 C C . ARG A 1 79 ? -12.887 2.442 -9.146 1.00 79.12 79 ARG A C 1
ATOM 629 O O . ARG A 1 79 ? -12.920 1.428 -9.839 1.00 79.12 79 ARG A O 1
ATOM 636 N N . VAL A 1 80 ? -13.157 3.637 -9.650 1.00 81.06 80 VAL A N 1
ATOM 637 C CA . VAL A 1 80 ? -13.457 3.908 -11.047 1.00 81.06 80 VAL A CA 1
ATOM 638 C C . VAL A 1 80 ? -12.278 4.654 -11.655 1.00 81.06 80 VAL A C 1
ATOM 640 O O . VAL A 1 80 ? -12.017 5.785 -11.259 1.00 81.06 80 VAL A O 1
ATOM 643 N N . ASN A 1 81 ? -11.640 4.040 -12.657 1.00 80.38 81 ASN A N 1
ATOM 644 C CA . ASN A 1 81 ? -10.592 4.666 -13.466 1.00 80.38 81 ASN A CA 1
ATOM 645 C C . ASN A 1 81 ? -11.200 5.828 -14.249 1.00 80.38 81 ASN A C 1
ATOM 647 O O . ASN A 1 81 ? -11.679 5.666 -15.375 1.00 80.38 81 ASN A O 1
ATOM 651 N N . ARG A 1 82 ? -11.262 6.992 -13.608 1.00 82.50 82 ARG A N 1
ATOM 652 C CA . ARG A 1 82 ? -12.103 8.103 -14.028 1.00 82.50 82 ARG A CA 1
ATOM 653 C C . ARG A 1 82 ? -11.502 8.820 -15.222 1.00 82.50 82 ARG A C 1
ATOM 655 O O . ARG A 1 82 ? -12.261 9.296 -16.064 1.00 82.50 82 ARG A O 1
ATOM 662 N N . SER A 1 83 ? -10.174 8.916 -15.304 1.00 84.44 83 SER A N 1
ATOM 663 C CA . SER A 1 83 ? -9.515 9.478 -16.488 1.00 84.44 83 SER A CA 1
ATOM 664 C C . SER A 1 83 ? -9.376 8.466 -17.628 1.00 84.44 83 SER A C 1
ATOM 666 O O . SER A 1 83 ? -9.119 8.868 -18.761 1.00 84.44 83 SER A O 1
ATOM 668 N N . GLY A 1 84 ? -9.544 7.168 -17.350 1.00 87.38 84 GLY A N 1
ATOM 669 C CA . GLY A 1 84 ? -9.305 6.096 -18.316 1.00 87.38 84 GLY A CA 1
ATOM 670 C C . GLY A 1 84 ? -7.819 5.829 -18.568 1.00 87.38 84 GLY A C 1
ATOM 671 O O . GLY A 1 84 ? -7.479 5.111 -19.510 1.00 87.38 84 GLY A O 1
ATOM 672 N N . SER A 1 85 ? -6.922 6.401 -17.758 1.00 91.88 85 SER A N 1
ATOM 673 C CA . SER A 1 85 ? -5.480 6.248 -17.941 1.00 91.88 85 SER A CA 1
ATOM 674 C C . SER A 1 85 ? -4.982 4.863 -17.521 1.00 91.88 85 SER A C 1
ATOM 676 O O . SER A 1 85 ? -5.621 4.143 -16.746 1.00 91.88 85 SER A O 1
ATOM 678 N N . LEU A 1 86 ? -3.830 4.464 -18.064 1.00 93.94 86 LEU A N 1
ATOM 679 C CA . LEU A 1 86 ? -3.241 3.157 -17.791 1.00 93.94 86 LEU A CA 1
ATOM 680 C C . LEU A 1 86 ? -2.822 3.037 -16.323 1.00 93.94 86 LEU A C 1
ATOM 682 O O . LEU A 1 86 ? -3.128 2.025 -15.690 1.00 93.94 86 LEU A O 1
ATOM 686 N N . THR A 1 87 ? -2.124 4.042 -15.789 1.00 94.50 87 THR A N 1
ATOM 687 C CA . THR A 1 87 ? -1.584 3.976 -14.425 1.00 94.50 87 THR A CA 1
ATOM 688 C C . THR A 1 87 ? -2.666 4.161 -13.365 1.00 94.50 87 THR A C 1
ATOM 690 O O . THR A 1 87 ? -2.654 3.396 -12.402 1.00 94.50 87 THR A O 1
ATOM 693 N N . GLU A 1 88 ? -3.668 5.028 -13.572 1.00 93.31 88 GLU A N 1
ATOM 694 C CA . GLU A 1 88 ? -4.850 5.100 -12.687 1.00 93.31 88 GLU A CA 1
ATOM 695 C C . GLU A 1 88 ? -5.551 3.741 -12.619 1.00 93.31 88 GLU A C 1
ATOM 697 O O . GLU A 1 88 ? -5.754 3.200 -11.537 1.00 93.31 88 GLU A O 1
ATOM 702 N N . GLY A 1 89 ? -5.794 3.102 -13.769 1.00 93.56 89 GLY A N 1
ATOM 703 C CA . GLY A 1 89 ? -6.404 1.775 -13.786 1.00 93.56 89 GLY A CA 1
ATOM 704 C C . GLY A 1 89 ? -5.578 0.700 -13.068 1.00 93.56 89 GLY A C 1
ATOM 705 O O . GLY A 1 89 ? -6.152 -0.260 -12.553 1.00 93.56 89 GLY A O 1
ATOM 706 N N . ILE A 1 90 ? -4.246 0.814 -13.039 1.00 95.31 90 ILE A N 1
ATOM 707 C CA . ILE A 1 90 ? -3.390 -0.101 -12.270 1.00 95.31 90 ILE A CA 1
ATOM 708 C C . ILE A 1 90 ? -3.525 0.173 -10.766 1.00 95.31 90 ILE A C 1
ATOM 710 O O . ILE A 1 90 ? -3.719 -0.782 -10.014 1.00 95.31 90 ILE A O 1
ATOM 714 N N . VAL A 1 91 ? -3.479 1.440 -10.339 1.00 95.12 91 VAL A N 1
ATOM 715 C CA . VAL A 1 91 ? -3.643 1.837 -8.928 1.00 95.12 91 VAL A CA 1
ATOM 716 C C . VAL A 1 91 ? -5.013 1.421 -8.384 1.00 95.12 91 VAL A C 1
ATOM 718 O O . VAL A 1 91 ? -5.085 0.792 -7.324 1.00 95.12 91 VAL A O 1
ATOM 721 N N . ASP A 1 92 ? -6.086 1.674 -9.134 1.00 91.19 92 ASP A N 1
ATOM 722 C CA . ASP A 1 92 ? -7.452 1.352 -8.712 1.00 91.19 92 ASP A CA 1
ATOM 723 C C . ASP A 1 92 ? -7.636 -0.140 -8.443 1.00 91.19 92 ASP A C 1
ATOM 725 O O . ASP A 1 92 ? -8.223 -0.525 -7.429 1.00 91.19 92 ASP A O 1
ATOM 729 N N . ARG A 1 93 ? -7.102 -0.989 -9.334 1.00 90.81 93 ARG A N 1
ATOM 730 C CA . ARG A 1 93 ? -7.151 -2.451 -9.183 1.00 90.81 93 ARG A CA 1
ATOM 731 C C . ARG A 1 93 ? -6.258 -2.951 -8.056 1.00 90.81 93 ARG A C 1
ATOM 733 O O . ARG A 1 93 ? -6.604 -3.924 -7.401 1.00 90.81 93 ARG A O 1
ATOM 740 N N . ALA A 1 94 ? -5.105 -2.322 -7.857 1.00 93.25 94 ALA A N 1
ATOM 741 C CA . ALA A 1 94 ? -4.129 -2.729 -6.856 1.00 93.25 94 ALA A CA 1
ATOM 742 C C . ALA A 1 94 ? -4.627 -2.532 -5.417 1.00 93.25 94 ALA A C 1
ATOM 744 O O . ALA A 1 94 ? -4.315 -3.332 -4.537 1.00 93.25 94 ALA A O 1
ATOM 745 N N . GLY A 1 95 ? -5.387 -1.461 -5.183 1.00 88.12 95 GLY A N 1
ATOM 746 C CA . GLY A 1 95 ? -5.851 -1.080 -3.854 1.00 88.12 95 GLY A CA 1
ATOM 747 C C . GLY A 1 95 ? -7.353 -1.190 -3.630 1.00 88.12 95 GLY A C 1
ATOM 748 O O . GLY A 1 95 ? -7.787 -0.792 -2.557 1.00 88.12 95 GLY A O 1
ATOM 749 N N . ASP A 1 96 ? -8.157 -1.632 -4.601 1.00 91.56 96 ASP A N 1
ATOM 750 C CA . ASP A 1 96 ? -9.625 -1.492 -4.583 1.00 91.56 96 ASP A CA 1
ATOM 751 C C . ASP A 1 96 ? -10.072 -0.064 -4.203 1.00 91.56 96 ASP A C 1
ATOM 753 O O . ASP A 1 96 ? -10.967 0.143 -3.382 1.00 91.56 96 ASP A O 1
ATOM 757 N N . GLY A 1 97 ? -9.423 0.949 -4.788 1.00 91.88 97 GLY A N 1
ATOM 758 C CA . GLY A 1 97 ? -9.709 2.375 -4.548 1.00 91.88 97 GLY A CA 1
ATOM 759 C C . GLY A 1 97 ? -9.286 2.919 -3.173 1.00 91.88 97 GLY A C 1
ATOM 760 O O . GLY A 1 97 ? -9.501 4.102 -2.870 1.00 91.88 97 GLY A O 1
ATOM 761 N N . PHE A 1 98 ? -8.672 2.095 -2.315 1.00 95.00 98 PHE A N 1
ATOM 762 C CA . PHE A 1 98 ? -8.057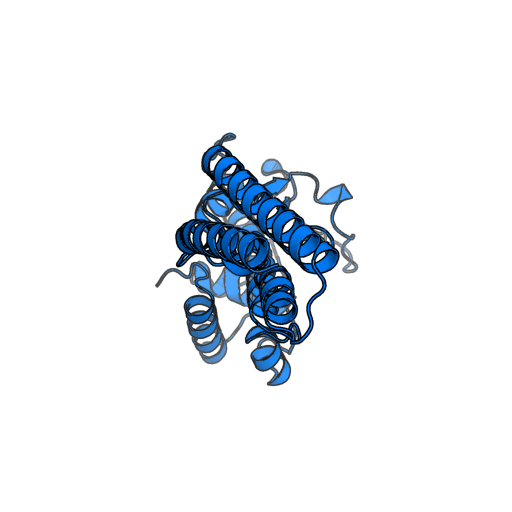 2.572 -1.071 1.00 95.00 98 PHE A CA 1
ATOM 763 C C . PHE A 1 98 ? -6.746 3.321 -1.311 1.00 95.00 98 PHE A C 1
ATOM 765 O O . PHE A 1 98 ? -6.394 4.171 -0.492 1.00 95.00 98 PHE A O 1
ATOM 772 N N . ILE A 1 99 ? -6.071 3.034 -2.425 1.00 96.00 99 ILE A N 1
ATOM 773 C CA . ILE A 1 99 ? -4.890 3.758 -2.887 1.00 96.00 99 ILE A CA 1
ATOM 774 C C . ILE A 1 99 ? -5.347 4.861 -3.844 1.00 96.00 99 ILE A C 1
ATOM 776 O O . ILE A 1 99 ? -6.143 4.610 -4.744 1.00 96.00 99 ILE A O 1
ATOM 780 N N . ASP A 1 100 ? -4.869 6.076 -3.614 1.00 93.88 100 ASP A N 1
ATOM 781 C CA . ASP A 1 100 ? -5.111 7.256 -4.434 1.00 93.88 100 ASP A CA 1
ATOM 782 C C . ASP A 1 100 ? -3.937 7.500 -5.394 1.00 93.88 100 ASP A C 1
ATOM 784 O O . ASP A 1 100 ? -2.820 7.024 -5.170 1.00 93.88 100 ASP A O 1
ATOM 788 N N . ILE A 1 101 ? -4.177 8.280 -6.443 1.00 94.19 101 ILE A N 1
ATOM 789 C CA . ILE A 1 101 ? -3.168 8.673 -7.427 1.00 94.19 101 ILE A CA 1
ATOM 790 C C . ILE A 1 101 ? -3.151 10.191 -7.585 1.00 94.19 101 ILE A C 1
ATOM 792 O O . ILE A 1 101 ? -4.188 10.845 -7.709 1.00 94.19 101 ILE A O 1
ATOM 796 N N . ARG A 1 102 ? -1.953 10.776 -7.600 1.00 95.12 102 ARG A N 1
ATOM 797 C CA . ARG A 1 102 ? -1.748 12.203 -7.864 1.00 95.12 102 ARG A CA 1
ATOM 798 C C . ARG A 1 102 ? -0.689 12.420 -8.927 1.00 95.12 102 ARG A C 1
ATOM 800 O O . ARG A 1 102 ? 0.328 11.742 -8.962 1.00 95.12 102 ARG A O 1
ATOM 807 N N . TRP A 1 103 ? -0.930 13.409 -9.781 1.00 95.44 103 TRP A N 1
ATOM 808 C CA . TRP A 1 103 ? -0.077 13.742 -10.925 1.00 95.44 103 TRP A CA 1
ATOM 809 C C . TRP A 1 103 ? 0.831 14.941 -10.634 1.00 95.44 103 TRP A C 1
ATOM 811 O O . TRP A 1 103 ? 0.840 15.931 -11.372 1.00 95.44 103 TRP A O 1
ATOM 821 N N . ASP A 1 104 ? 1.514 14.894 -9.496 1.00 95.62 104 ASP A N 1
ATOM 822 C CA . ASP A 1 104 ? 2.261 15.999 -8.895 1.00 95.62 104 ASP A CA 1
ATOM 823 C C . ASP A 1 104 ? 3.664 15.576 -8.420 1.00 95.62 104 ASP A C 1
ATOM 825 O O . ASP A 1 104 ? 4.262 16.262 -7.586 1.00 95.62 104 ASP A O 1
ATOM 829 N N . ALA A 1 105 ? 4.227 14.491 -8.976 1.00 95.50 105 ALA A N 1
ATOM 830 C CA . ALA A 1 105 ? 5.546 13.986 -8.575 1.00 95.50 105 ALA A CA 1
ATOM 831 C C . ALA A 1 105 ? 6.653 15.049 -8.641 1.00 95.50 105 ALA A C 1
ATOM 833 O O . ALA A 1 105 ? 7.512 15.082 -7.769 1.00 95.50 105 ALA A O 1
ATOM 834 N N . ALA A 1 106 ? 6.600 15.976 -9.603 1.00 91.12 106 ALA A N 1
ATOM 835 C CA . ALA A 1 106 ? 7.581 17.058 -9.723 1.00 91.12 106 ALA A CA 1
ATOM 836 C C . ALA A 1 106 ? 7.666 17.969 -8.480 1.00 91.12 106 ALA A C 1
ATOM 838 O O . ALA A 1 106 ? 8.709 18.570 -8.238 1.00 91.12 106 ALA A O 1
ATOM 839 N N . SER A 1 107 ? 6.580 18.091 -7.708 1.00 92.25 107 SER A N 1
ATOM 840 C CA . SER A 1 107 ? 6.536 18.876 -6.466 1.00 92.25 107 SER A CA 1
ATOM 841 C C . SER A 1 107 ? 6.495 18.020 -5.202 1.00 92.25 107 SER A C 1
ATOM 843 O O . SER A 1 107 ? 6.960 18.461 -4.155 1.00 92.25 107 SER A O 1
ATOM 845 N N . ALA A 1 108 ? 5.904 16.826 -5.275 1.00 93.94 108 ALA A N 1
ATOM 846 C CA . ALA A 1 108 ? 5.723 15.952 -4.121 1.00 93.94 108 ALA A CA 1
ATOM 847 C C . ALA A 1 108 ? 6.942 15.057 -3.859 1.00 93.94 108 ALA A C 1
ATOM 849 O O . ALA A 1 108 ? 7.223 14.720 -2.706 1.00 93.94 108 ALA A O 1
ATOM 850 N N . CYS A 1 109 ? 7.661 14.669 -4.913 1.00 93.62 109 CYS A N 1
ATOM 851 C CA . CYS A 1 109 ? 8.787 13.753 -4.829 1.00 93.62 109 CYS A CA 1
ATOM 852 C C . CYS A 1 109 ? 10.116 14.505 -4.745 1.00 93.62 109 CYS A C 1
ATOM 854 O O . CYS A 1 109 ? 10.294 15.569 -5.338 1.00 93.62 109 CYS A O 1
ATOM 856 N N . GLY A 1 110 ? 11.067 13.936 -4.000 1.00 88.25 110 GLY A N 1
ATOM 857 C CA . GLY A 1 110 ? 12.434 14.450 -3.961 1.00 88.25 110 GLY A CA 1
ATOM 858 C C . GLY A 1 110 ? 13.089 14.354 -5.338 1.00 88.25 110 GLY A C 1
ATOM 859 O O . GLY A 1 110 ? 12.837 13.402 -6.081 1.00 88.25 110 GLY A O 1
ATOM 860 N N . ALA A 1 111 ? 13.924 15.334 -5.681 1.00 87.62 111 ALA A N 1
ATOM 861 C CA . ALA A 1 111 ? 14.700 15.292 -6.914 1.00 87.62 111 ALA A CA 1
ATOM 862 C C . ALA A 1 111 ? 15.675 14.103 -6.901 1.00 87.62 111 ALA A C 1
ATOM 864 O O . ALA A 1 111 ? 16.201 13.733 -5.852 1.00 87.62 111 ALA A O 1
ATOM 865 N N . SER A 1 112 ? 15.918 13.521 -8.076 1.00 85.88 112 SER A N 1
ATOM 866 C CA . SER A 1 112 ? 16.933 12.481 -8.234 1.00 85.88 112 SER A CA 1
ATOM 867 C C . SER A 1 112 ? 18.320 13.066 -7.978 1.00 85.88 112 SER A C 1
ATOM 869 O O . SER A 1 112 ? 18.670 14.106 -8.532 1.00 85.88 112 SER A O 1
ATOM 871 N N . GLU A 1 113 ? 19.128 12.364 -7.188 1.00 85.69 113 GLU A N 1
ATOM 872 C CA . GLU A 1 113 ? 20.532 12.719 -6.948 1.00 85.69 113 GLU A CA 1
ATOM 873 C C . GLU A 1 113 ? 21.455 12.273 -8.098 1.00 85.69 113 GLU A C 1
ATOM 875 O O . GLU A 1 113 ? 22.589 12.736 -8.206 1.00 85.69 113 GLU A O 1
ATOM 880 N N . ARG A 1 114 ? 20.983 11.376 -8.978 1.00 86.50 114 ARG A N 1
ATOM 881 C CA . ARG A 1 114 ? 21.743 10.887 -10.138 1.00 86.50 114 ARG A CA 1
ATOM 882 C C . ARG A 1 114 ? 21.623 11.878 -11.298 1.00 86.50 114 ARG A C 1
ATOM 884 O O . ARG A 1 114 ? 20.518 12.205 -11.729 1.00 86.50 114 ARG A O 1
ATOM 891 N N . GLU A 1 115 ? 22.761 12.332 -11.817 1.00 87.38 115 GLU A N 1
ATOM 892 C CA . GLU A 1 115 ? 22.822 13.260 -12.951 1.00 87.38 115 GLU A CA 1
ATOM 893 C C . GLU A 1 115 ? 22.145 12.669 -14.196 1.00 87.38 115 GLU A C 1
ATOM 895 O O . GLU A 1 115 ? 22.362 11.507 -14.540 1.00 87.38 115 GLU A O 1
ATOM 900 N N . GLY A 1 116 ? 21.307 13.467 -14.865 1.00 86.25 116 GLY A N 1
ATOM 901 C CA . GLY A 1 116 ? 20.534 13.042 -16.038 1.00 86.25 116 GLY A CA 1
ATOM 902 C C . GLY A 1 116 ? 19.282 12.219 -15.715 1.00 86.25 116 GLY A C 1
ATOM 903 O O . GLY A 1 116 ? 18.550 11.849 -16.631 1.00 86.25 116 GLY A O 1
ATOM 904 N N . TRP A 1 117 ? 19.008 11.957 -14.434 1.00 90.38 117 TRP A N 1
ATOM 905 C CA . TRP A 1 117 ? 17.829 11.221 -13.985 1.00 90.38 117 TRP A CA 1
ATOM 906 C C . TRP A 1 117 ? 16.792 12.150 -13.371 1.00 90.38 117 TRP A C 1
ATOM 908 O O . TRP A 1 117 ? 17.101 13.211 -12.830 1.00 90.38 117 TRP A O 1
ATOM 918 N N . ARG A 1 118 ? 15.534 11.718 -13.425 1.00 91.44 118 ARG A N 1
ATOM 919 C CA . ARG A 1 118 ? 14.413 12.389 -12.766 1.00 91.44 118 ARG A CA 1
ATOM 920 C C . ARG A 1 118 ? 13.582 11.376 -11.994 1.00 91.44 118 ARG A C 1
ATOM 922 O O . ARG A 1 118 ? 13.409 10.240 -12.433 1.00 91.44 118 ARG A O 1
ATOM 929 N N . THR A 1 119 ? 13.017 11.821 -10.884 1.00 93.38 119 THR A N 1
ATOM 930 C CA . THR A 1 119 ? 12.079 11.024 -10.097 1.00 93.38 119 THR A CA 1
ATOM 931 C C . THR A 1 119 ? 10.736 10.986 -10.810 1.00 93.38 119 THR A C 1
ATOM 933 O O . THR A 1 119 ? 10.149 12.031 -11.093 1.00 93.38 119 THR A O 1
ATOM 936 N N . SER A 1 120 ? 10.272 9.781 -11.138 1.00 94.38 120 SER A N 1
ATOM 937 C CA . SER A 1 120 ? 9.039 9.593 -11.912 1.00 94.38 120 SER A CA 1
ATOM 938 C C . SER A 1 120 ? 7.823 9.257 -11.050 1.00 94.38 120 SER A C 1
ATOM 940 O O . SER A 1 120 ? 6.686 9.453 -11.486 1.00 94.38 120 SER A O 1
ATOM 942 N N . GLY A 1 121 ? 8.067 8.807 -9.822 1.00 96.19 121 GLY A N 1
ATOM 943 C CA . GLY A 1 121 ? 7.051 8.573 -8.818 1.00 96.19 121 GLY A CA 1
ATOM 944 C C . GLY A 1 121 ? 7.635 8.537 -7.411 1.00 96.19 121 GLY A C 1
ATOM 945 O O . GLY A 1 121 ? 8.854 8.564 -7.237 1.00 96.19 121 GLY A O 1
ATOM 946 N N . CYS A 1 122 ? 6.756 8.577 -6.416 1.00 96.25 122 CYS A N 1
ATOM 947 C CA . CYS A 1 122 ? 7.101 8.314 -5.027 1.00 96.25 122 CYS A CA 1
ATOM 948 C C . CYS A 1 122 ? 5.853 8.043 -4.182 1.00 96.25 122 CYS A C 1
ATOM 950 O O . CYS A 1 122 ? 4.743 8.498 -4.485 1.00 96.25 122 CYS A O 1
ATOM 952 N N . ILE A 1 123 ? 6.076 7.426 -3.022 1.00 96.19 123 ILE A N 1
ATOM 953 C CA . ILE A 1 123 ? 5.145 7.453 -1.891 1.00 96.19 123 ILE A CA 1
ATOM 954 C C . ILE A 1 123 ? 5.734 8.351 -0.796 1.00 96.19 123 ILE A C 1
ATOM 956 O O . ILE A 1 123 ? 6.821 8.087 -0.273 1.00 96.19 123 ILE A O 1
ATOM 960 N N . THR A 1 124 ? 5.032 9.401 -0.371 1.00 92.31 124 THR A N 1
ATOM 961 C CA . THR A 1 124 ? 5.569 10.331 0.643 1.00 92.31 124 THR A CA 1
ATOM 962 C C . THR A 1 124 ? 5.473 9.747 2.056 1.00 92.31 124 THR A C 1
ATOM 964 O O . THR A 1 124 ? 4.615 8.921 2.345 1.00 92.31 124 THR A O 1
ATOM 967 N N . LYS A 1 125 ? 6.347 10.141 2.994 1.00 80.69 125 LYS A N 1
ATOM 968 C CA . LYS A 1 125 ? 6.331 9.579 4.367 1.00 80.69 125 LYS A CA 1
ATOM 969 C C . LYS A 1 125 ? 5.028 9.863 5.133 1.00 80.69 125 LYS A C 1
ATOM 971 O O . LYS A 1 125 ? 4.641 9.060 5.976 1.00 80.69 125 LYS A O 1
ATOM 976 N N . GLY A 1 126 ? 4.385 11.003 4.864 1.00 82.00 126 GLY A N 1
ATOM 977 C CA . GLY A 1 126 ? 3.153 11.432 5.536 1.00 82.00 126 GLY A CA 1
ATOM 978 C C . GLY A 1 126 ? 1.875 10.820 4.960 1.00 82.00 126 GLY A C 1
ATOM 979 O O . GLY A 1 126 ? 0.851 10.824 5.638 1.00 82.00 126 GLY A O 1
ATOM 980 N N . ASP A 1 127 ? 1.940 10.270 3.747 1.00 87.69 127 ASP A N 1
ATOM 981 C CA . ASP A 1 127 ? 0.807 9.659 3.066 1.00 87.69 127 ASP A CA 1
ATOM 982 C C . ASP A 1 127 ? 1.226 8.333 2.428 1.00 87.69 127 ASP A C 1
ATOM 984 O O . ASP A 1 127 ? 1.931 8.287 1.425 1.00 87.69 127 ASP A O 1
ATOM 988 N N . SER A 1 128 ? 0.820 7.230 3.057 1.00 91.62 128 SER A N 1
ATOM 989 C CA . SER A 1 128 ? 1.181 5.878 2.612 1.00 91.62 128 SER A CA 1
ATOM 990 C C . SER A 1 128 ? 0.162 5.249 1.669 1.00 91.62 128 SER A C 1
ATOM 992 O O . SER A 1 128 ? 0.365 4.111 1.264 1.00 91.62 128 SER A O 1
ATOM 994 N N . LEU A 1 129 ? -0.930 5.950 1.353 1.00 95.31 129 LEU A N 1
ATOM 995 C CA . LEU A 1 129 ? -1.998 5.454 0.486 1.00 95.31 129 LEU A CA 1
ATOM 996 C C . LEU A 1 129 ? -2.185 6.336 -0.750 1.00 95.31 129 LEU A C 1
ATOM 998 O O . LEU A 1 129 ? -3.216 6.233 -1.400 1.00 95.31 129 LEU A O 1
ATOM 1002 N N . THR A 1 130 ? -1.198 7.162 -1.092 1.00 96.19 130 THR A N 1
ATOM 1003 C CA . THR A 1 130 ? -1.204 7.968 -2.314 1.00 96.19 130 THR A CA 1
ATOM 1004 C C . THR A 1 130 ? 0.064 7.710 -3.109 1.00 96.19 130 THR A C 1
ATOM 1006 O O . THR A 1 130 ? 1.174 7.860 -2.596 1.00 96.19 130 THR A O 1
ATOM 1009 N N . VAL A 1 131 ? -0.116 7.350 -4.376 1.00 97.12 131 VAL A N 1
ATOM 1010 C CA . VAL A 1 131 ? 0.953 7.250 -5.364 1.00 97.12 131 VAL A CA 1
ATOM 1011 C C . VAL A 1 131 ? 1.071 8.594 -6.074 1.00 97.12 131 VAL A C 1
ATOM 1013 O O . VAL A 1 131 ? 0.142 9.024 -6.758 1.00 97.12 131 VAL A O 1
ATOM 1016 N N . HIS A 1 132 ? 2.210 9.262 -5.924 1.00 97.38 132 HIS A N 1
ATOM 1017 C CA . HIS A 1 132 ? 2.515 10.469 -6.686 1.00 97.38 132 HIS A CA 1
ATOM 1018 C C . HIS A 1 132 ? 3.286 10.063 -7.936 1.00 97.38 132 HIS A C 1
ATOM 1020 O O . HIS A 1 132 ? 4.330 9.435 -7.813 1.00 97.38 132 HIS A O 1
ATOM 1026 N N . LEU A 1 133 ? 2.794 10.413 -9.123 1.00 97.50 133 LEU A N 1
ATOM 1027 C CA . LEU A 1 133 ? 3.420 10.118 -10.414 1.00 97.50 133 LEU A CA 1
ATOM 1028 C C . LEU A 1 133 ? 3.602 11.391 -11.245 1.00 97.50 133 LEU A C 1
ATOM 1030 O O . LEU A 1 133 ? 2.919 12.403 -11.053 1.00 97.50 133 LEU A O 1
ATOM 1034 N N . LEU A 1 134 ? 4.525 11.341 -12.205 1.00 95.94 134 LEU A N 1
ATOM 1035 C CA . LEU A 1 134 ? 4.520 12.273 -13.334 1.00 95.94 134 LEU A CA 1
ATOM 1036 C C . LEU A 1 134 ? 3.235 12.106 -14.149 1.00 95.94 134 LEU A C 1
ATOM 1038 O O . LEU A 1 134 ? 2.568 11.077 -14.069 1.00 95.94 134 LEU A O 1
ATOM 1042 N N . ARG A 1 135 ? 2.877 13.095 -14.977 1.00 94.19 135 ARG A N 1
ATOM 1043 C CA . ARG A 1 135 ? 1.713 12.933 -15.859 1.00 94.19 135 ARG A CA 1
ATOM 1044 C C . ARG A 1 135 ? 1.981 11.844 -16.893 1.00 94.19 135 ARG A C 1
ATOM 1046 O O . ARG A 1 135 ? 3.091 11.715 -17.394 1.00 94.19 135 ARG A O 1
ATOM 1053 N N . GLU A 1 136 ? 0.925 11.158 -17.322 1.00 92.75 136 GLU A N 1
ATOM 1054 C CA . GLU A 1 136 ? 0.994 10.054 -18.295 1.00 92.75 136 GLU A CA 1
ATOM 1055 C C . GLU A 1 136 ? 1.833 10.354 -19.549 1.00 92.75 136 GLU A C 1
ATOM 1057 O O . GLU A 1 136 ? 2.618 9.521 -20.003 1.00 92.75 136 GLU A O 1
ATOM 1062 N N . ARG A 1 137 ? 1.701 11.563 -20.107 1.00 92.69 137 ARG A N 1
ATOM 1063 C CA . ARG A 1 137 ? 2.435 12.006 -21.308 1.00 92.69 137 ARG A CA 1
ATOM 1064 C C . ARG A 1 137 ? 3.942 12.165 -21.107 1.00 92.69 137 ARG A C 1
ATOM 1066 O O . ARG A 1 137 ? 4.662 12.325 -22.082 1.00 92.69 137 ARG A O 1
ATOM 1073 N N . GLU A 1 138 ? 4.395 12.214 -19.861 1.00 94.31 138 GLU A N 1
ATOM 1074 C CA . GLU A 1 138 ? 5.797 12.440 -19.534 1.00 94.31 138 GLU A CA 1
ATOM 1075 C 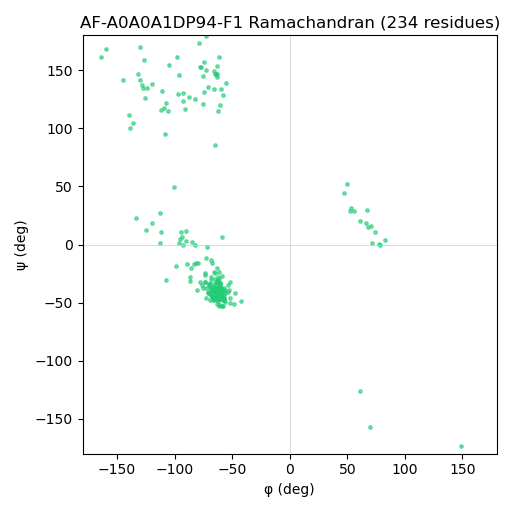C . GLU A 1 138 ? 6.587 11.131 -19.546 1.00 94.31 138 GLU A C 1
ATOM 1077 O O . GLU A 1 138 ? 7.797 11.188 -19.717 1.00 94.31 138 GLU A O 1
ATOM 1082 N N . PHE A 1 139 ? 5.936 9.973 -19.422 1.00 93.31 139 PHE A N 1
ATOM 1083 C CA . PHE A 1 139 ? 6.580 8.660 -19.502 1.00 93.31 139 PHE A CA 1
ATOM 1084 C C . PHE A 1 139 ? 7.000 8.296 -20.933 1.00 93.31 139 PHE A C 1
ATOM 1086 O O . PHE A 1 139 ? 6.334 8.657 -21.906 1.00 93.31 139 PHE A O 1
ATOM 1093 N N . GLY A 1 140 ? 8.065 7.500 -21.055 1.00 91.00 140 GLY A N 1
ATOM 1094 C CA . GLY A 1 140 ? 8.623 7.018 -22.323 1.00 91.00 140 GLY A CA 1
ATOM 1095 C C . GLY A 1 140 ? 7.774 5.963 -23.048 1.00 91.00 140 GLY A C 1
ATOM 1096 O O . GLY A 1 140 ? 8.140 5.525 -24.136 1.00 91.00 140 GLY A O 1
ATOM 1097 N N . GLY A 1 141 ? 6.645 5.544 -22.468 1.00 93.75 141 GLY A N 1
ATOM 1098 C CA . GLY A 1 141 ? 5.683 4.621 -23.073 1.00 93.75 141 GLY A CA 1
ATOM 1099 C C . GLY A 1 141 ? 4.955 3.754 -22.045 1.00 93.75 141 GLY A C 1
ATOM 1100 O O . GLY A 1 141 ? 5.118 3.913 -20.839 1.00 93.75 141 GLY A O 1
ATOM 1101 N N . ASP A 1 142 ? 4.156 2.797 -22.519 1.00 95.69 142 ASP A N 1
ATOM 1102 C CA . ASP A 1 142 ? 3.343 1.934 -21.645 1.00 95.69 142 ASP A CA 1
ATOM 1103 C C . ASP A 1 142 ? 4.166 1.017 -20.749 1.00 95.69 142 ASP A C 1
ATOM 1105 O O . ASP A 1 142 ? 3.769 0.737 -19.620 1.00 95.69 142 ASP A O 1
ATOM 1109 N N . TRP A 1 143 ? 5.311 0.548 -21.241 1.00 96.06 143 TRP A N 1
ATOM 1110 C CA . TRP A 1 143 ? 6.221 -0.259 -20.436 1.00 96.06 143 TRP A CA 1
ATOM 1111 C C . TRP A 1 143 ? 6.765 0.543 -19.245 1.00 96.06 143 TRP A C 1
ATOM 1113 O O . TRP A 1 143 ? 6.711 0.060 -18.120 1.00 96.06 143 TRP A O 1
ATOM 1123 N N . ASP A 1 144 ? 7.179 1.790 -19.483 1.00 95.69 144 ASP A N 1
ATOM 1124 C CA . ASP A 1 144 ? 7.679 2.720 -18.462 1.00 95.69 144 ASP A CA 1
ATOM 1125 C C . ASP A 1 144 ? 6.626 2.971 -17.369 1.00 95.69 144 ASP A C 1
ATOM 1127 O O . ASP A 1 144 ? 6.838 2.692 -16.189 1.00 95.69 144 ASP A O 1
ATOM 1131 N N . ARG A 1 145 ? 5.417 3.360 -17.801 1.00 96.56 145 ARG A N 1
ATOM 1132 C CA . ARG A 1 145 ? 4.237 3.565 -16.945 1.00 96.56 145 ARG A CA 1
ATOM 1133 C C . ARG A 1 145 ? 3.952 2.363 -16.054 1.00 96.56 145 ARG A C 1
ATOM 1135 O O . ARG A 1 145 ? 3.761 2.518 -14.852 1.00 96.56 145 ARG A O 1
ATOM 1142 N N . ARG A 1 146 ? 3.911 1.165 -16.650 1.00 96.81 146 ARG A N 1
ATOM 1143 C CA . ARG A 1 146 ? 3.620 -0.100 -15.959 1.00 96.81 146 ARG A CA 1
ATOM 1144 C C . ARG A 1 146 ? 4.666 -0.424 -14.909 1.00 96.81 146 ARG A C 1
ATOM 1146 O O . ARG A 1 146 ? 4.298 -0.777 -13.791 1.00 96.81 146 ARG A O 1
ATOM 1153 N N . MET A 1 147 ? 5.939 -0.327 -15.274 1.00 97.31 147 MET A N 1
ATOM 1154 C CA . MET A 1 147 ? 7.033 -0.652 -14.371 1.00 97.31 147 MET A CA 1
ATOM 1155 C C . MET A 1 147 ? 7.071 0.312 -13.185 1.00 97.31 147 MET A C 1
ATOM 1157 O O . MET A 1 147 ? 7.101 -0.145 -12.046 1.00 97.31 147 MET A O 1
ATOM 1161 N N . ILE A 1 148 ? 6.972 1.620 -13.436 1.00 97.06 148 ILE A N 1
ATOM 1162 C CA . ILE A 1 148 ? 7.034 2.637 -12.380 1.00 97.06 148 ILE A CA 1
ATOM 1163 C C . ILE A 1 148 ? 5.824 2.556 -11.453 1.00 97.06 148 ILE A C 1
ATOM 1165 O O . ILE A 1 148 ? 5.994 2.516 -10.242 1.00 97.06 148 ILE A O 1
ATOM 1169 N N . VAL A 1 149 ? 4.595 2.466 -11.972 1.00 97.69 149 VAL A N 1
ATOM 1170 C CA . VAL A 1 149 ? 3.426 2.411 -11.076 1.00 97.69 149 VAL A CA 1
ATOM 1171 C C . VAL A 1 149 ? 3.455 1.169 -10.180 1.00 97.69 149 VAL A C 1
ATOM 1173 O O . VAL A 1 149 ? 3.101 1.246 -9.007 1.00 97.69 149 VAL A O 1
ATOM 1176 N N . VAL A 1 150 ? 3.916 0.025 -10.696 1.00 98.00 150 VAL A N 1
ATOM 1177 C CA . VAL A 1 150 ? 4.021 -1.208 -9.904 1.00 98.00 150 VAL A CA 1
ATOM 1178 C C . VAL A 1 150 ? 5.189 -1.152 -8.913 1.00 98.00 150 VAL A C 1
ATOM 1180 O O . VAL A 1 150 ? 5.060 -1.699 -7.817 1.00 98.00 150 VAL A O 1
ATOM 1183 N N . HIS A 1 151 ? 6.281 -0.458 -9.248 1.00 98.12 151 HIS A N 1
ATOM 1184 C CA . HIS A 1 151 ? 7.351 -0.118 -8.302 1.00 98.12 151 HIS A CA 1
ATOM 1185 C C . HIS A 1 151 ? 6.800 0.688 -7.124 1.00 98.12 151 HIS A C 1
ATOM 1187 O O . HIS A 1 151 ? 6.938 0.276 -5.974 1.00 98.12 151 HIS A O 1
ATOM 1193 N N . GLU A 1 152 ? 6.080 1.778 -7.393 1.00 98.00 152 GLU A N 1
ATOM 1194 C CA . GLU A 1 152 ? 5.531 2.622 -6.327 1.00 98.00 152 GLU A CA 1
ATOM 1195 C C . GLU A 1 152 ? 4.503 1.886 -5.458 1.00 98.00 152 GLU A C 1
ATOM 1197 O O . GLU A 1 152 ? 4.493 2.011 -4.230 1.00 98.00 152 GLU A O 1
ATOM 1202 N N . LEU A 1 153 ? 3.663 1.047 -6.070 1.00 98.19 153 LEU A N 1
ATOM 1203 C CA . LEU A 1 153 ? 2.736 0.190 -5.332 1.00 98.19 153 LEU A CA 1
ATOM 1204 C C . LEU A 1 153 ? 3.474 -0.783 -4.399 1.00 98.19 153 LEU A C 1
ATOM 1206 O O . LEU A 1 153 ? 3.005 -1.031 -3.285 1.00 98.19 153 LEU A O 1
ATOM 1210 N N . ALA A 1 154 ? 4.648 -1.287 -4.793 1.00 97.88 154 ALA A N 1
ATOM 1211 C CA . ALA A 1 154 ? 5.454 -2.144 -3.931 1.00 97.88 154 ALA A CA 1
ATOM 1212 C C . ALA A 1 154 ? 5.858 -1.432 -2.632 1.00 97.88 154 ALA A C 1
ATOM 1214 O O . ALA A 1 154 ? 5.800 -2.051 -1.567 1.00 97.88 154 ALA A O 1
ATOM 1215 N N . HIS A 1 155 ? 6.173 -0.133 -2.670 1.00 97.75 155 HIS A N 1
ATOM 1216 C CA . HIS A 1 155 ? 6.448 0.641 -1.455 1.00 97.75 155 HIS A CA 1
ATOM 1217 C C . HIS A 1 155 ? 5.241 0.734 -0.522 1.00 97.75 155 HIS A C 1
ATOM 1219 O O . HIS A 1 155 ? 5.394 0.631 0.699 1.00 97.75 155 HIS A O 1
ATOM 1225 N N . ILE A 1 156 ? 4.031 0.876 -1.066 1.00 97.69 156 ILE A N 1
ATOM 1226 C CA . ILE A 1 156 ? 2.806 0.843 -0.259 1.00 97.69 156 ILE A CA 1
ATOM 1227 C C . ILE A 1 156 ? 2.676 -0.515 0.443 1.00 97.69 156 ILE A C 1
ATOM 1229 O O . ILE A 1 156 ? 2.425 -0.563 1.649 1.00 97.69 156 ILE A O 1
ATOM 1233 N N . TYR A 1 157 ? 2.921 -1.620 -0.262 1.00 97.44 157 TYR A N 1
ATOM 1234 C CA . TYR A 1 157 ? 2.851 -2.962 0.326 1.00 97.44 157 TYR A CA 1
ATOM 1235 C C . TYR A 1 157 ? 3.942 -3.209 1.374 1.00 97.44 157 TYR A C 1
ATOM 1237 O O . TYR A 1 157 ? 3.665 -3.795 2.419 1.00 97.44 157 TYR A O 1
ATOM 1245 N N . GLN A 1 158 ? 5.164 -2.712 1.159 1.00 96.69 158 GLN A N 1
ATOM 1246 C CA . GLN A 1 158 ? 6.240 -2.747 2.159 1.00 96.69 158 GLN A CA 1
ATOM 1247 C C . GLN A 1 158 ? 5.837 -2.003 3.442 1.00 96.69 158 GLN A C 1
ATOM 1249 O O . GLN A 1 158 ? 6.095 -2.472 4.553 1.00 96.69 158 GLN A O 1
ATOM 1254 N N . ARG A 1 159 ? 5.154 -0.858 3.319 1.00 95.06 159 ARG A N 1
ATOM 1255 C CA . ARG A 1 159 ? 4.627 -0.114 4.474 1.00 95.06 159 ARG A CA 1
ATOM 1256 C C . ARG A 1 159 ? 3.473 -0.840 5.150 1.00 95.06 159 ARG A C 1
ATOM 1258 O O . ARG A 1 159 ? 3.441 -0.897 6.378 1.00 95.06 159 ARG A O 1
ATOM 1265 N N . ALA A 1 160 ? 2.562 -1.420 4.373 1.00 94.38 160 ALA A N 1
ATOM 1266 C CA . ALA A 1 160 ? 1.466 -2.217 4.906 1.00 94.38 160 ALA A CA 1
ATOM 1267 C C . ALA A 1 160 ? 1.986 -3.428 5.693 1.00 94.38 160 ALA A C 1
ATOM 1269 O O . ALA A 1 160 ? 1.520 -3.669 6.802 1.00 94.38 160 ALA A O 1
ATOM 1270 N N . ASP A 1 161 ? 2.998 -4.130 5.177 1.00 95.12 161 ASP A N 1
ATOM 1271 C CA . ASP A 1 161 ? 3.681 -5.232 5.863 1.00 95.12 161 ASP A CA 1
ATOM 1272 C C . ASP A 1 161 ? 4.263 -4.790 7.212 1.00 95.12 161 ASP A C 1
ATOM 1274 O O . ASP A 1 161 ? 4.024 -5.427 8.235 1.00 95.12 161 ASP A O 1
ATOM 1278 N N . ARG A 1 162 ? 4.954 -3.647 7.261 1.00 93.06 162 ARG A N 1
ATOM 1279 C CA . ARG A 1 162 ? 5.470 -3.092 8.525 1.00 93.06 162 ARG A CA 1
ATOM 1280 C C . ARG A 1 162 ? 4.363 -2.762 9.513 1.00 93.06 162 ARG A C 1
ATOM 1282 O O . ARG A 1 162 ? 4.513 -3.047 10.697 1.00 93.06 162 ARG A O 1
ATOM 1289 N N . GLN A 1 163 ? 3.255 -2.205 9.033 1.00 90.69 163 GLN A N 1
ATOM 1290 C CA . GLN A 1 163 ? 2.116 -1.820 9.864 1.00 90.69 163 GLN A CA 1
ATOM 1291 C C . GLN A 1 163 ? 1.365 -3.026 10.459 1.00 90.69 163 GLN A C 1
ATOM 1293 O O . GLN A 1 163 ? 0.576 -2.839 11.376 1.00 90.69 163 GLN A O 1
ATOM 1298 N N . ARG A 1 164 ? 1.615 -4.259 9.988 1.00 85.00 164 ARG A N 1
ATOM 1299 C CA . ARG A 1 164 ? 1.046 -5.488 10.579 1.00 85.00 164 ARG A CA 1
ATOM 1300 C C . ARG A 1 164 ? 1.669 -5.870 11.930 1.00 85.00 164 ARG A C 1
ATOM 1302 O O . ARG A 1 164 ? 1.162 -6.786 12.572 1.00 85.00 164 ARG A O 1
ATOM 1309 N N . TYR A 1 165 ? 2.780 -5.252 12.339 1.00 78.88 165 TYR A N 1
ATOM 1310 C CA . TYR A 1 165 ? 3.557 -5.689 13.502 1.00 78.88 165 TYR A CA 1
ATOM 1311 C C . TYR A 1 165 ? 3.822 -4.545 14.489 1.00 78.88 165 TYR A C 1
ATOM 1313 O O . TYR A 1 165 ? 4.277 -3.476 14.091 1.00 78.88 165 TYR A O 1
ATOM 1321 N N . ASP A 1 166 ? 3.678 -4.824 15.791 1.00 66.19 166 ASP A N 1
ATOM 1322 C CA . ASP A 1 166 ? 3.807 -3.856 16.901 1.00 66.19 166 ASP A CA 1
ATOM 1323 C C . ASP A 1 166 ? 5.113 -3.024 16.887 1.00 66.19 166 ASP A C 1
ATOM 1325 O O . ASP A 1 166 ? 5.129 -1.865 17.297 1.00 66.19 166 ASP A O 1
ATOM 1329 N N . ALA A 1 167 ? 6.227 -3.592 16.407 1.00 71.25 167 ALA A N 1
ATOM 1330 C CA . ALA A 1 167 ? 7.528 -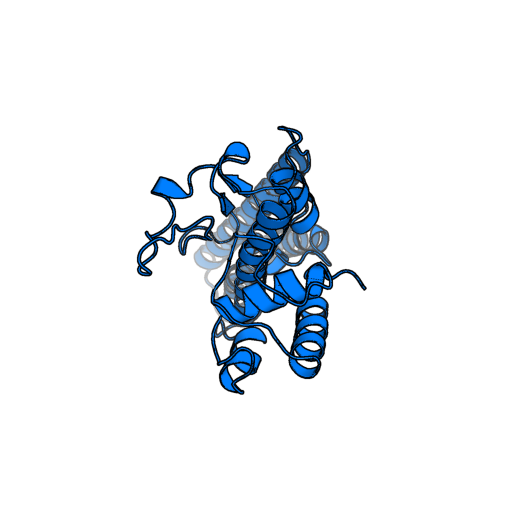2.910 16.325 1.00 71.25 167 ALA A CA 1
ATOM 1331 C C . ALA A 1 167 ? 7.792 -2.230 14.968 1.00 71.25 167 ALA A C 1
ATOM 1333 O O . ALA A 1 167 ? 8.915 -1.795 14.707 1.00 71.25 167 ALA A O 1
ATOM 1334 N N . ARG A 1 168 ? 6.796 -2.202 14.074 1.00 72.06 168 ARG A N 1
ATOM 1335 C CA . ARG A 1 168 ? 6.922 -1.785 12.669 1.00 72.06 168 ARG A CA 1
ATOM 1336 C C . ARG A 1 168 ? 8.031 -2.512 11.903 1.00 72.06 168 ARG A C 1
ATOM 1338 O O . ARG A 1 168 ? 8.648 -1.944 11.007 1.00 72.06 168 ARG A O 1
ATOM 1345 N N . ARG A 1 169 ? 8.291 -3.769 12.278 1.00 84.12 169 ARG A N 1
ATOM 1346 C CA . ARG A 1 169 ? 9.251 -4.662 11.618 1.00 84.12 169 ARG A CA 1
ATOM 1347 C C . ARG A 1 169 ? 8.508 -5.759 10.865 1.00 84.12 169 ARG A C 1
ATOM 1349 O O . ARG A 1 169 ? 8.133 -6.781 11.442 1.00 84.12 169 ARG A O 1
ATOM 1356 N N . GLY A 1 170 ? 8.305 -5.510 9.578 1.00 88.19 170 GLY A N 1
ATOM 1357 C CA . GLY A 1 170 ? 7.632 -6.383 8.628 1.00 88.19 170 GLY A CA 1
ATOM 1358 C C . GLY A 1 170 ? 8.448 -7.607 8.230 1.00 88.19 170 GLY A C 1
ATOM 1359 O O . GLY A 1 170 ? 9.589 -7.824 8.658 1.00 88.19 170 GLY A O 1
ATOM 1360 N N . ARG A 1 171 ? 7.862 -8.433 7.365 1.00 92.19 171 ARG A N 1
ATOM 1361 C CA . ARG A 1 171 ? 8.599 -9.497 6.671 1.00 92.19 171 ARG A CA 1
ATOM 1362 C C . ARG A 1 171 ? 9.649 -8.912 5.728 1.00 92.19 171 ARG A C 1
ATOM 1364 O O . ARG A 1 171 ? 10.740 -9.475 5.647 1.00 92.19 171 ARG A O 1
ATOM 1371 N N . VAL A 1 172 ? 9.341 -7.783 5.090 1.00 94.44 172 VAL A N 1
ATOM 1372 C CA . VAL A 1 172 ? 10.237 -6.986 4.246 1.00 94.44 172 VAL A CA 1
ATOM 1373 C C . VAL A 1 172 ? 11.566 -6.750 4.951 1.00 94.44 172 VAL A C 1
ATOM 1375 O O . VAL A 1 172 ? 12.607 -7.138 4.432 1.00 94.44 172 VAL A O 1
ATOM 1378 N N . ASP A 1 173 ? 11.543 -6.265 6.194 1.00 94.94 173 ASP A N 1
ATOM 1379 C CA . ASP A 1 173 ? 12.764 -5.940 6.935 1.00 94.94 173 ASP A CA 1
ATOM 1380 C C . ASP A 1 173 ? 13.625 -7.183 7.192 1.00 94.94 173 ASP A C 1
ATOM 1382 O O . ASP A 1 173 ? 14.851 -7.113 7.189 1.00 94.94 173 ASP A O 1
ATOM 1386 N N . ARG A 1 174 ? 13.002 -8.359 7.351 1.00 94.31 174 ARG A N 1
ATOM 1387 C CA . ARG A 1 174 ? 13.723 -9.632 7.501 1.00 94.31 174 ARG A CA 1
ATOM 1388 C C . ARG A 1 174 ? 14.347 -10.119 6.197 1.00 94.31 174 ARG A C 1
ATOM 1390 O O . ARG A 1 174 ? 15.373 -10.792 6.253 1.00 94.31 174 ARG A O 1
ATOM 1397 N N . LEU A 1 175 ? 13.729 -9.844 5.048 1.00 95.62 175 LEU A N 1
ATOM 1398 C CA . LEU A 1 175 ? 14.314 -10.164 3.743 1.00 95.62 175 LEU A CA 1
ATOM 1399 C C . LEU A 1 175 ? 15.525 -9.268 3.486 1.00 95.62 175 LEU A C 1
ATOM 1401 O O . LEU A 1 175 ? 16.604 -9.778 3.187 1.00 95.62 175 LEU A O 1
ATOM 1405 N N . LEU A 1 176 ? 15.366 -7.961 3.706 1.00 96.50 176 LEU A N 1
ATOM 1406 C CA . LEU A 1 176 ? 16.434 -6.980 3.528 1.00 96.50 176 LEU A CA 1
ATOM 1407 C C . LEU A 1 176 ? 17.610 -7.239 4.481 1.00 96.50 176 LEU A C 1
ATOM 1409 O O . LEU A 1 176 ? 18.757 -7.264 4.043 1.00 96.50 176 LEU A O 1
ATOM 1413 N N . ALA A 1 177 ? 17.348 -7.548 5.757 1.00 95.88 177 ALA A N 1
ATOM 1414 C CA . ALA A 1 177 ? 18.393 -7.875 6.734 1.00 95.88 177 ALA A CA 1
ATOM 1415 C C . ALA A 1 177 ? 19.189 -9.152 6.397 1.00 95.88 177 ALA A C 1
ATOM 1417 O O . ALA A 1 177 ? 20.302 -9.329 6.883 1.00 95.88 177 ALA A O 1
ATOM 1418 N N . LYS A 1 178 ? 18.643 -10.044 5.560 1.00 95.38 178 LYS A N 1
ATOM 1419 C CA . LYS A 1 178 ? 19.350 -11.225 5.033 1.00 95.38 178 LYS A CA 1
ATOM 1420 C C . LYS A 1 178 ? 20.186 -10.919 3.783 1.00 95.38 178 LYS A C 1
ATOM 1422 O O . LYS A 1 178 ? 20.760 -11.838 3.207 1.00 95.38 178 LYS A O 1
ATOM 1427 N N . GLY A 1 179 ? 20.231 -9.661 3.347 1.00 95.06 179 GLY A N 1
ATOM 1428 C CA . GLY A 1 179 ? 20.964 -9.217 2.163 1.00 95.06 179 GLY A CA 1
ATOM 1429 C C . GLY A 1 179 ? 20.226 -9.421 0.839 1.00 95.06 179 GLY A C 1
ATOM 1430 O O . GLY A 1 179 ? 20.792 -9.111 -0.209 1.00 95.06 179 GLY A O 1
ATOM 1431 N N . LEU A 1 180 ? 18.975 -9.904 0.853 1.00 96.12 180 LEU A N 1
ATOM 1432 C CA . LEU A 1 180 ? 18.167 -9.963 -0.370 1.00 96.12 180 LEU A CA 1
ATOM 1433 C C . LEU A 1 180 ? 17.916 -8.543 -0.878 1.00 96.12 180 LEU A C 1
ATOM 1435 O O . LEU A 1 180 ? 17.794 -7.606 -0.086 1.00 96.12 180 LEU A O 1
ATOM 1439 N N . PHE A 1 181 ? 17.849 -8.393 -2.200 1.00 96.88 181 PHE A N 1
ATOM 1440 C CA . PHE A 1 181 ? 17.685 -7.103 -2.871 1.00 96.88 181 PHE A CA 1
ATOM 1441 C C . PHE A 1 181 ? 18.777 -6.091 -2.483 1.00 96.88 181 PHE A C 1
ATOM 1443 O O . PHE A 1 181 ? 18.547 -4.885 -2.426 1.00 96.88 181 PHE A O 1
ATOM 1450 N N . GLN A 1 182 ? 19.969 -6.594 -2.134 1.00 95.25 182 GLN A N 1
ATOM 1451 C CA . GLN A 1 182 ? 21.084 -5.819 -1.572 1.00 95.25 182 GLN A CA 1
ATOM 1452 C C . GLN A 1 182 ? 20.694 -4.973 -0.346 1.00 95.25 182 GLN A C 1
ATOM 1454 O O . GLN A 1 182 ? 21.275 -3.918 -0.098 1.00 95.25 182 GLN A O 1
ATOM 1459 N N . GLY A 1 183 ? 19.687 -5.424 0.407 1.00 95.44 183 GLY A N 1
ATOM 1460 C CA . GLY A 1 183 ? 19.181 -4.735 1.590 1.00 95.44 183 GLY A CA 1
ATOM 1461 C C . GLY A 1 183 ? 18.425 -3.433 1.304 1.00 95.44 183 GLY A C 1
ATOM 1462 O O . GLY A 1 183 ? 18.232 -2.647 2.226 1.00 95.44 183 GLY A O 1
ATOM 1463 N N . SER A 1 184 ? 17.994 -3.188 0.061 1.00 96.62 184 SER A N 1
ATOM 1464 C CA . SER A 1 184 ? 17.329 -1.947 -0.352 1.00 96.62 184 SER A CA 1
ATOM 1465 C C . SER A 1 184 ? 15.846 -2.148 -0.683 1.00 96.62 184 SER A C 1
ATOM 1467 O O . SER A 1 184 ? 15.480 -3.038 -1.450 1.00 96.62 184 SER A O 1
ATOM 1469 N N . GLU A 1 185 ? 14.995 -1.276 -0.135 1.00 95.81 185 GLU A N 1
ATOM 1470 C CA . GLU A 1 185 ? 13.558 -1.214 -0.450 1.00 95.81 185 GLU A CA 1
ATOM 1471 C C . GLU A 1 185 ? 13.296 -0.873 -1.915 1.00 95.81 185 GLU A C 1
ATOM 1473 O O . GLU A 1 185 ? 12.432 -1.493 -2.529 1.00 95.81 185 GLU A O 1
ATOM 1478 N N . GLU A 1 186 ? 14.075 0.056 -2.472 1.00 96.00 186 GLU A N 1
ATOM 1479 C CA . GLU A 1 186 ? 14.007 0.464 -3.879 1.00 96.00 186 GLU A CA 1
ATOM 1480 C C . GLU A 1 186 ? 14.323 -0.706 -4.812 1.00 96.00 186 GLU A C 1
ATOM 1482 O O . GLU A 1 186 ? 13.573 -1.018 -5.728 1.00 96.00 186 GLU A O 1
ATOM 1487 N N . LYS A 1 187 ? 15.390 -1.454 -4.519 1.00 97.25 187 LYS A N 1
ATOM 1488 C CA . LYS A 1 187 ? 15.773 -2.633 -5.312 1.00 97.25 187 LYS A CA 1
ATOM 1489 C C . LYS A 1 187 ? 14.776 -3.780 -5.169 1.00 97.25 187 LYS A C 1
ATOM 1491 O O . LYS A 1 187 ? 14.591 -4.578 -6.091 1.00 97.25 187 LYS A O 1
ATOM 1496 N N . MET A 1 188 ? 14.127 -3.887 -4.011 1.00 97.69 188 MET A N 1
ATOM 1497 C CA . MET A 1 188 ? 13.019 -4.818 -3.828 1.00 97.69 188 MET A CA 1
ATOM 1498 C C . MET A 1 188 ? 11.783 -4.384 -4.628 1.00 97.69 188 MET A C 1
ATOM 1500 O O . MET A 1 188 ? 11.107 -5.252 -5.178 1.00 97.69 188 MET A O 1
ATOM 1504 N N . ALA A 1 189 ? 11.501 -3.083 -4.720 1.00 97.75 189 ALA A N 1
ATOM 1505 C CA . ALA A 1 189 ? 10.412 -2.533 -5.523 1.00 97.75 189 ALA A CA 1
ATOM 1506 C C . ALA A 1 189 ? 10.662 -2.712 -7.036 1.00 97.75 189 ALA A C 1
ATOM 1508 O O . ALA A 1 189 ? 9.778 -3.221 -7.731 1.00 97.75 189 ALA A O 1
ATOM 1509 N N . ASP A 1 190 ? 11.895 -2.497 -7.512 1.00 97.50 190 ASP A N 1
ATOM 1510 C CA . ASP A 1 190 ? 12.316 -2.845 -8.880 1.00 97.50 190 ASP A CA 1
ATOM 1511 C C . ASP A 1 190 ? 12.069 -4.334 -9.157 1.00 97.50 190 ASP A C 1
ATOM 1513 O O . ASP A 1 190 ? 11.454 -4.726 -10.154 1.00 97.50 190 ASP A O 1
ATOM 1517 N N . CYS A 1 191 ? 12.517 -5.198 -8.238 1.00 97.56 191 CYS A N 1
ATOM 1518 C CA . CYS A 1 191 ? 12.297 -6.634 -8.354 1.00 97.56 191 CYS A CA 1
ATOM 1519 C C . CYS A 1 191 ? 10.807 -6.993 -8.371 1.00 97.56 191 CYS A C 1
ATOM 1521 O O . CYS A 1 191 ? 10.415 -7.941 -9.061 1.00 97.56 191 CYS A O 1
ATOM 1523 N N . TYR A 1 192 ? 9.977 -6.261 -7.626 1.00 98.00 192 TYR A N 1
ATOM 1524 C CA . TYR A 1 192 ? 8.532 -6.455 -7.602 1.00 98.00 192 TYR A CA 1
ATOM 1525 C C . TYR A 1 192 ? 7.926 -6.183 -8.970 1.00 98.00 192 TYR A C 1
ATOM 1527 O O . TYR A 1 192 ? 7.276 -7.075 -9.515 1.00 98.00 192 TYR A O 1
ATOM 1535 N N . ALA A 1 193 ? 8.227 -5.031 -9.571 1.00 97.69 193 ALA A N 1
ATOM 1536 C CA . ALA A 1 193 ? 7.772 -4.688 -10.915 1.00 97.69 193 ALA A CA 1
ATOM 1537 C C . ALA A 1 193 ? 8.254 -5.695 -11.972 1.00 97.69 193 ALA A C 1
ATOM 1539 O O . ALA A 1 193 ? 7.453 -6.212 -12.754 1.00 97.69 193 ALA A O 1
ATOM 1540 N N . LEU A 1 194 ? 9.540 -6.062 -11.939 1.00 97.25 194 LEU A N 1
ATOM 1541 C CA . LEU A 1 194 ? 10.113 -7.063 -12.845 1.00 97.25 194 LEU A CA 1
ATOM 1542 C C . LEU A 1 194 ? 9.438 -8.431 -12.699 1.00 97.25 194 LEU A C 1
ATOM 1544 O O . LEU A 1 194 ? 9.178 -9.123 -13.682 1.00 97.25 194 LEU A O 1
ATOM 1548 N N . THR A 1 195 ? 9.156 -8.851 -11.466 1.00 97.50 195 THR A N 1
ATOM 1549 C CA . THR A 1 195 ? 8.509 -10.142 -11.207 1.00 97.50 195 THR A CA 1
ATOM 1550 C C . THR A 1 195 ? 7.048 -10.122 -11.632 1.00 97.50 195 THR A C 1
ATOM 1552 O O . THR A 1 195 ? 6.615 -11.090 -12.253 1.00 97.50 195 THR A O 1
ATOM 1555 N N . TYR A 1 196 ? 6.333 -9.028 -11.358 1.00 97.38 196 TYR A N 1
ATOM 1556 C CA . TYR A 1 196 ? 4.922 -8.838 -11.691 1.00 97.38 196 TYR A CA 1
ATOM 1557 C C . TYR A 1 196 ? 4.661 -8.964 -13.195 1.00 97.38 196 TYR A C 1
ATOM 1559 O O . TYR A 1 196 ? 3.696 -9.606 -13.600 1.00 97.38 196 TYR A O 1
ATOM 1567 N N . TYR A 1 197 ? 5.531 -8.382 -14.028 1.00 96.44 197 TYR A N 1
ATOM 1568 C CA . TYR A 1 197 ? 5.397 -8.428 -15.489 1.00 96.44 197 TYR A CA 1
ATOM 1569 C C . TYR A 1 197 ? 6.223 -9.529 -16.166 1.00 96.44 197 TYR A C 1
ATOM 1571 O O . TYR A 1 197 ? 6.209 -9.635 -17.390 1.00 96.44 197 TYR A O 1
ATOM 1579 N N . GLY A 1 198 ? 6.952 -10.351 -15.406 1.00 95.56 198 GLY A N 1
ATOM 1580 C CA . GLY A 1 198 ? 7.831 -11.381 -15.973 1.00 95.56 198 GLY A CA 1
ATOM 1581 C C . GLY A 1 198 ? 9.049 -10.830 -16.730 1.00 95.56 198 GLY A C 1
ATOM 1582 O O . GLY A 1 198 ? 9.720 -11.577 -17.440 1.00 95.56 198 GLY A O 1
ATOM 1583 N N . GLU A 1 199 ? 9.362 -9.550 -16.553 1.00 95.38 199 GLU A N 1
ATOM 1584 C CA . GLU A 1 199 ? 10.473 -8.845 -17.194 1.00 95.38 199 GLU A CA 1
ATOM 1585 C C . GLU A 1 199 ? 11.803 -9.195 -16.525 1.00 95.38 199 GLU A C 1
ATOM 1587 O O . GLU A 1 199 ? 11.826 -9.517 -15.341 1.00 95.38 199 GLU A O 1
ATOM 1592 N N . TRP A 1 200 ? 12.924 -9.119 -17.244 1.00 94.62 200 TRP A N 1
ATOM 1593 C CA . TRP A 1 200 ? 14.278 -9.412 -16.724 1.00 94.62 200 TRP A CA 1
ATOM 1594 C C . TRP A 1 200 ? 15.274 -8.265 -16.928 1.00 94.62 200 TRP A C 1
ATOM 1596 O O . TRP A 1 200 ? 16.474 -8.451 -16.759 1.00 94.62 200 TRP A O 1
ATOM 1606 N N . SER A 1 201 ? 14.781 -7.082 -17.283 1.00 95.06 201 SER A N 1
ATOM 1607 C CA . SER A 1 201 ? 15.591 -5.900 -17.555 1.00 95.06 201 SER A CA 1
ATOM 1608 C C . SER A 1 201 ? 14.851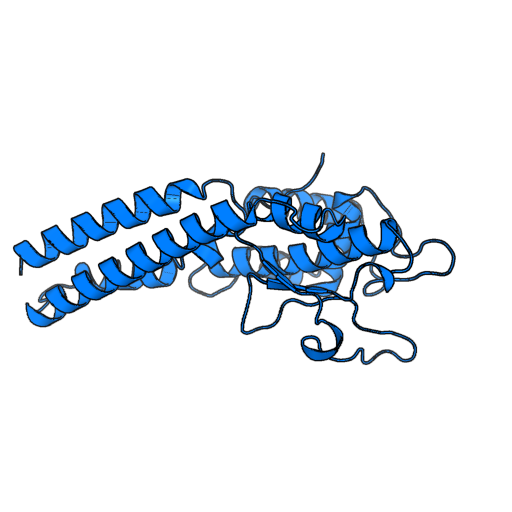 -4.650 -17.092 1.00 95.06 201 SER A C 1
ATOM 1610 O O . SER A 1 201 ? 13.641 -4.550 -17.283 1.00 95.06 201 SER A O 1
ATOM 1612 N N . LEU A 1 202 ? 15.586 -3.693 -16.522 1.00 94.62 202 LEU A N 1
ATOM 1613 C CA . LEU A 1 202 ? 15.111 -2.328 -16.249 1.00 94.62 202 LEU A CA 1
ATOM 1614 C C . LEU A 1 202 ? 15.391 -1.375 -17.424 1.00 94.62 202 LEU A C 1
ATOM 1616 O O . LEU A 1 202 ? 15.263 -0.160 -17.302 1.00 94.62 202 LEU A O 1
ATOM 1620 N N . THR A 1 203 ? 15.777 -1.924 -18.572 1.00 94.94 203 THR A N 1
ATOM 1621 C CA . THR A 1 203 ? 16.090 -1.171 -19.783 1.00 94.94 203 THR A CA 1
ATOM 1622 C C . THR A 1 203 ? 15.243 -1.671 -20.940 1.00 94.94 203 THR A C 1
ATOM 1624 O O . THR A 1 203 ? 15.158 -2.883 -21.175 1.00 94.94 203 THR A O 1
ATOM 1627 N N . ARG A 1 204 ? 14.672 -0.736 -21.7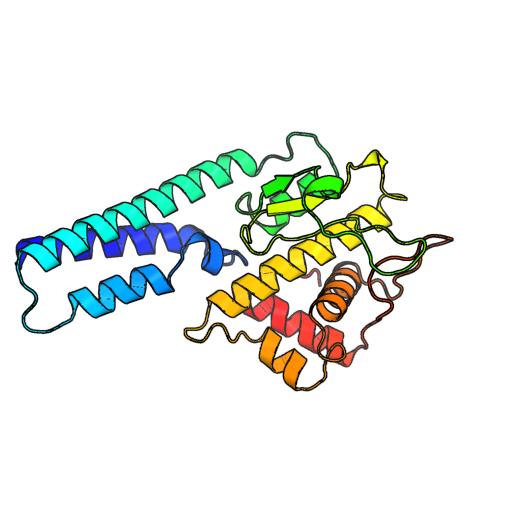03 1.00 93.12 204 ARG A N 1
ATOM 1628 C CA . ARG A 1 204 ? 13.956 -1.012 -22.950 1.00 93.12 204 ARG A CA 1
ATOM 1629 C C . ARG A 1 204 ? 14.290 0.041 -24.003 1.00 93.12 204 ARG A C 1
ATOM 1631 O O . ARG A 1 204 ? 13.892 1.198 -23.898 1.00 93.12 204 ARG A O 1
ATOM 1638 N N . GLY A 1 205 ? 15.007 -0.373 -25.048 1.00 90.31 205 GLY A N 1
ATOM 1639 C CA . GLY A 1 205 ? 15.557 0.566 -26.027 1.00 90.31 205 GLY A CA 1
ATOM 1640 C C . GLY A 1 205 ? 16.530 1.531 -25.346 1.00 90.31 205 GLY A C 1
ATOM 1641 O O . GLY A 1 205 ? 17.434 1.087 -24.648 1.00 90.31 205 GLY A O 1
ATOM 1642 N N . ASN A 1 206 ? 16.307 2.836 -25.512 1.00 88.94 206 ASN A N 1
ATOM 1643 C CA . ASN A 1 206 ? 17.138 3.887 -24.909 1.00 88.94 206 ASN A CA 1
ATOM 1644 C C . ASN A 1 206 ? 16.651 4.339 -23.521 1.00 88.94 206 ASN A C 1
ATOM 1646 O O . ASN A 1 206 ? 17.202 5.284 -22.963 1.00 88.94 206 ASN A O 1
ATOM 1650 N N . LEU A 1 207 ? 15.595 3.720 -22.988 1.00 90.69 207 LEU A N 1
ATOM 1651 C CA . LEU A 1 207 ? 15.038 4.056 -21.684 1.00 90.69 207 LEU A CA 1
ATOM 1652 C C . LEU A 1 207 ? 15.575 3.099 -20.616 1.00 90.69 207 LEU A C 1
ATOM 1654 O O . LEU A 1 207 ? 15.468 1.882 -20.772 1.00 90.69 207 LEU A O 1
ATOM 1658 N N . GLU A 1 208 ? 16.085 3.658 -19.523 1.00 93.56 208 GLU A N 1
ATOM 1659 C CA . GLU A 1 208 ? 16.483 2.959 -18.298 1.00 93.56 208 GLU A CA 1
ATOM 1660 C C . GLU A 1 208 ? 15.652 3.514 -17.132 1.00 93.56 208 GLU A C 1
ATOM 1662 O O . GLU A 1 208 ? 15.427 4.723 -17.058 1.00 93.56 208 GLU A O 1
ATOM 1667 N N . ILE A 1 209 ? 15.186 2.637 -16.244 1.00 92.31 209 ILE A N 1
ATOM 1668 C CA . ILE A 1 209 ? 14.404 2.995 -15.052 1.00 92.31 209 ILE A CA 1
ATOM 1669 C C . ILE A 1 209 ? 14.976 2.327 -13.797 1.00 92.31 209 ILE A C 1
ATOM 1671 O O . ILE A 1 209 ? 15.817 1.431 -13.880 1.00 92.31 209 ILE A O 1
ATOM 1675 N N . GLY A 1 210 ? 14.477 2.734 -12.631 1.00 89.06 210 GLY A N 1
ATOM 1676 C CA . GLY A 1 210 ? 14.796 2.082 -11.364 1.00 89.06 210 GLY A CA 1
ATOM 1677 C C . GLY A 1 210 ? 16.240 2.289 -10.908 1.00 89.06 210 GLY A C 1
ATOM 1678 O O . GLY A 1 210 ? 16.921 3.242 -11.289 1.00 89.06 210 GLY A O 1
ATOM 1679 N N . TYR A 1 211 ? 16.712 1.369 -10.072 1.00 88.25 211 TYR A N 1
ATOM 1680 C CA . TYR A 1 211 ? 17.971 1.467 -9.330 1.00 88.25 211 TYR A CA 1
ATOM 1681 C C . TYR A 1 211 ? 19.010 0.440 -9.799 1.00 88.25 211 TYR A C 1
ATOM 1683 O 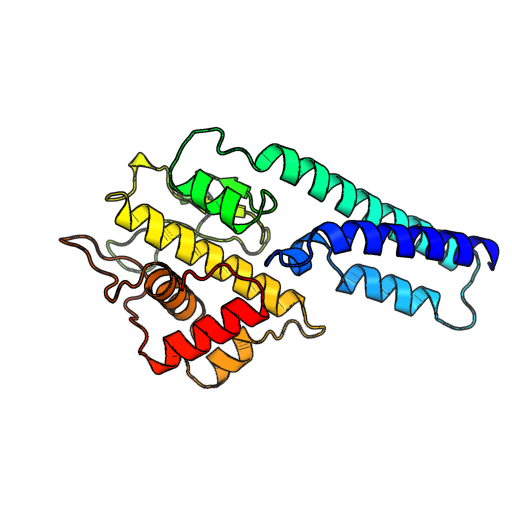O . TYR A 1 211 ? 19.886 0.019 -9.034 1.00 88.25 211 TYR A O 1
ATOM 1691 N N . GLY A 1 212 ? 18.913 0.032 -11.070 1.00 84.00 212 GLY A N 1
ATOM 1692 C CA . GLY A 1 212 ? 19.898 -0.813 -11.751 1.00 84.00 212 GLY A CA 1
ATOM 1693 C C . GLY A 1 212 ? 20.005 -2.234 -11.193 1.00 84.00 212 GLY A C 1
ATOM 1694 O O . GLY A 1 212 ? 21.008 -2.911 -11.420 1.00 84.00 212 GLY A O 1
ATOM 1695 N N . TYR A 1 213 ? 19.002 -2.696 -10.442 1.00 88.19 213 TYR A N 1
ATOM 1696 C CA . TYR A 1 213 ? 19.026 -4.000 -9.796 1.00 88.19 213 TYR A CA 1
ATOM 1697 C C . TYR A 1 213 ? 18.008 -4.968 -10.396 1.00 88.19 213 TYR A C 1
ATOM 1699 O O . TYR A 1 213 ? 16.798 -4.794 -10.274 1.00 88.19 213 TYR A O 1
ATOM 1707 N N . VAL A 1 214 ? 18.510 -6.047 -10.996 1.00 90.94 214 VAL A N 1
ATOM 1708 C CA . VAL A 1 214 ? 17.685 -7.137 -11.524 1.00 90.94 214 VAL A CA 1
ATOM 1709 C C . VAL A 1 214 ? 17.804 -8.342 -10.603 1.00 90.94 214 VAL A C 1
ATOM 1711 O O . VAL A 1 214 ? 18.864 -8.955 -10.485 1.00 90.94 214 VAL A O 1
ATOM 1714 N N . CYS A 1 215 ? 16.698 -8.705 -9.963 1.00 91.88 215 CYS A N 1
ATOM 1715 C CA . CYS A 1 215 ? 16.693 -9.803 -9.010 1.00 91.88 215 CYS A CA 1
ATOM 1716 C C . CYS A 1 215 ? 16.737 -11.189 -9.665 1.00 91.88 215 CYS A C 1
ATOM 1718 O O . CYS A 1 215 ? 16.131 -11.450 -10.714 1.00 91.88 215 CYS A O 1
ATOM 1720 N N . GLY A 1 216 ? 17.426 -12.109 -8.989 1.00 95.06 216 GLY A N 1
ATOM 1721 C CA . GLY A 1 216 ? 17.599 -13.487 -9.437 1.00 95.06 216 GLY A CA 1
ATOM 1722 C C . GLY A 1 216 ? 16.380 -14.379 -9.177 1.00 95.06 216 GLY A C 1
ATOM 1723 O O . GLY A 1 216 ? 15.427 -14.019 -8.487 1.00 95.06 216 GLY A O 1
ATOM 1724 N N . ARG A 1 217 ? 16.418 -15.620 -9.683 1.00 95.69 217 ARG A N 1
ATOM 1725 C CA . ARG A 1 217 ? 15.318 -16.594 -9.507 1.00 95.69 217 ARG A CA 1
ATOM 1726 C C . ARG A 1 217 ? 14.977 -16.869 -8.036 1.00 95.69 217 ARG A C 1
ATOM 1728 O O . ARG A 1 217 ? 13.806 -17.063 -7.717 1.00 95.69 217 ARG A O 1
ATOM 1735 N N . SER A 1 218 ? 15.975 -16.928 -7.153 1.00 95.56 218 SER A N 1
ATOM 1736 C CA . SER A 1 218 ? 15.778 -17.130 -5.709 1.00 95.56 218 SER A CA 1
ATOM 1737 C C . SER A 1 218 ? 15.008 -15.974 -5.075 1.00 95.56 218 SER A C 1
ATOM 1739 O O . SER A 1 218 ? 14.045 -16.202 -4.347 1.00 95.56 218 SER A O 1
ATOM 1741 N N . GLU A 1 219 ? 15.384 -14.746 -5.408 1.00 96.44 219 GLU A N 1
ATOM 1742 C CA . GLU A 1 219 ? 14.763 -13.528 -4.899 1.00 96.44 219 GLU A CA 1
ATOM 1743 C C . GLU A 1 219 ? 13.347 -13.353 -5.425 1.00 96.44 219 GLU A C 1
ATOM 1745 O O . GLU A 1 219 ? 12.453 -13.064 -4.641 1.00 96.44 219 GLU A O 1
ATOM 1750 N N . ARG A 1 220 ? 13.085 -13.670 -6.699 1.00 97.12 220 ARG A N 1
ATOM 1751 C CA . ARG A 1 220 ? 11.711 -13.699 -7.227 1.00 97.12 220 ARG A CA 1
ATOM 1752 C C . ARG A 1 220 ? 10.821 -14.717 -6.522 1.00 97.12 220 ARG A C 1
ATOM 1754 O O . ARG A 1 220 ? 9.626 -14.481 -6.368 1.00 97.12 220 ARG A O 1
ATOM 1761 N N . ARG A 1 221 ? 11.360 -15.870 -6.104 1.00 96.69 221 ARG A N 1
ATOM 1762 C CA . ARG A 1 221 ? 10.597 -16.839 -5.292 1.00 96.69 221 ARG A CA 1
ATOM 1763 C C . ARG A 1 221 ? 10.301 -16.281 -3.903 1.00 96.69 221 ARG A C 1
ATOM 1765 O O . ARG A 1 221 ? 9.167 -16.390 -3.444 1.00 96.69 221 ARG A O 1
ATOM 1772 N N . ALA A 1 222 ? 11.294 -15.670 -3.257 1.00 96.62 222 ALA A N 1
ATOM 1773 C CA . ALA A 1 222 ? 11.106 -15.014 -1.965 1.00 96.62 222 ALA A CA 1
ATOM 1774 C C . ALA A 1 222 ? 10.074 -13.878 -2.056 1.00 96.62 222 ALA A C 1
ATOM 1776 O O . ALA A 1 222 ? 9.209 -13.767 -1.193 1.00 96.62 222 ALA A O 1
ATOM 1777 N N . LEU A 1 223 ? 10.119 -13.102 -3.138 1.00 96.94 223 LEU A N 1
ATOM 1778 C CA . LEU A 1 223 ? 9.211 -12.000 -3.413 1.00 96.94 223 LEU A CA 1
ATOM 1779 C C . LEU A 1 223 ? 7.776 -12.468 -3.654 1.00 96.94 223 LEU A C 1
ATOM 1781 O O . LEU A 1 223 ? 6.866 -11.906 -3.063 1.00 96.94 223 LEU A O 1
ATOM 1785 N N . ARG A 1 224 ? 7.558 -13.524 -4.452 1.00 97.62 224 ARG A N 1
ATOM 1786 C CA . ARG A 1 224 ? 6.219 -14.120 -4.626 1.00 97.62 224 ARG A CA 1
ATOM 1787 C C . ARG A 1 224 ? 5.644 -14.611 -3.302 1.00 97.62 224 ARG A C 1
ATOM 1789 O O . ARG A 1 224 ? 4.476 -14.375 -3.018 1.00 97.62 224 ARG A O 1
ATOM 1796 N N . LYS A 1 225 ? 6.471 -15.265 -2.477 1.00 97.31 225 LYS A N 1
ATOM 1797 C CA . LYS A 1 225 ? 6.057 -15.699 -1.138 1.00 97.31 225 LYS A CA 1
ATOM 1798 C C . LYS A 1 225 ? 5.678 -14.505 -0.262 1.00 97.31 225 LYS A C 1
ATOM 1800 O O . LYS A 1 225 ? 4.649 -14.547 0.396 1.00 97.31 225 LYS A O 1
ATOM 1805 N N . TRP A 1 226 ? 6.503 -13.461 -0.258 1.00 97.19 226 TRP A N 1
ATOM 1806 C CA . TRP A 1 226 ? 6.219 -12.236 0.481 1.00 97.19 226 TRP A CA 1
ATOM 1807 C C . TRP A 1 226 ? 4.927 -11.571 0.007 1.00 97.19 226 TRP A C 1
ATOM 1809 O O . TRP A 1 226 ? 4.093 -11.253 0.843 1.00 97.19 226 TRP A O 1
ATOM 1819 N N . ALA A 1 227 ? 4.738 -11.431 -1.308 1.00 97.31 227 ALA A N 1
ATOM 1820 C CA . ALA A 1 227 ? 3.546 -10.831 -1.890 1.00 97.31 227 ALA A CA 1
ATOM 1821 C C . ALA A 1 227 ? 2.282 -11.594 -1.468 1.00 97.31 227 ALA A C 1
ATOM 1823 O O . ALA A 1 227 ? 1.340 -10.978 -0.987 1.00 97.31 227 ALA A O 1
ATOM 1824 N N . ALA A 1 228 ? 2.304 -12.930 -1.528 1.00 96.50 228 ALA A N 1
ATOM 1825 C CA . ALA A 1 228 ? 1.204 -13.763 -1.046 1.00 96.50 228 ALA A CA 1
ATOM 1826 C C . ALA A 1 228 ? 0.942 -13.602 0.464 1.00 96.50 228 ALA A C 1
ATOM 1828 O O . ALA A 1 228 ? -0.208 -13.520 0.873 1.00 96.50 228 ALA A O 1
ATOM 1829 N N . ASP A 1 229 ? 1.988 -13.516 1.296 1.00 93.50 229 ASP A N 1
ATOM 1830 C CA . ASP A 1 229 ? 1.846 -13.333 2.752 1.00 93.50 229 ASP A CA 1
ATOM 1831 C C . ASP A 1 229 ? 1.199 -11.979 3.125 1.00 93.50 229 ASP A C 1
ATOM 1833 O O . ASP A 1 229 ? 0.654 -11.836 4.226 1.00 93.50 229 ASP A O 1
ATOM 1837 N N . VAL A 1 230 ? 1.311 -10.970 2.253 1.00 94.06 230 VAL A N 1
ATOM 1838 C CA . VAL A 1 230 ? 0.782 -9.613 2.477 1.00 94.06 230 VAL A CA 1
ATOM 1839 C C . VAL A 1 230 ? -0.380 -9.261 1.551 1.00 94.06 230 VAL A C 1
ATOM 1841 O O . VAL A 1 230 ? -0.781 -8.101 1.513 1.00 94.06 230 VAL A O 1
ATOM 1844 N N . ASP A 1 231 ? -0.914 -10.250 0.832 1.00 95.56 231 ASP A N 1
ATOM 1845 C CA . ASP A 1 231 ? -2.024 -10.115 -0.117 1.00 95.56 231 ASP A CA 1
ATOM 1846 C C . ASP A 1 231 ? -1.731 -9.154 -1.291 1.00 95.56 231 ASP A C 1
ATOM 1848 O O . ASP A 1 231 ? -2.636 -8.636 -1.943 1.00 95.56 231 ASP A O 1
ATOM 1852 N N . ALA A 1 232 ? -0.452 -8.890 -1.576 1.00 96.50 232 ALA A N 1
ATOM 1853 C CA . ALA A 1 232 ? -0.038 -8.018 -2.667 1.00 96.50 232 ALA A CA 1
ATOM 1854 C C . ALA A 1 232 ? -0.222 -8.716 -4.033 1.00 96.50 232 ALA A C 1
ATOM 1856 O O . ALA A 1 232 ? 0.238 -9.852 -4.206 1.00 96.50 232 ALA A O 1
ATOM 1857 N N . PRO A 1 233 ? -0.846 -8.054 -5.030 1.00 95.25 233 PRO A N 1
ATOM 1858 C CA . PRO A 1 233 ? -1.116 -8.648 -6.334 1.00 95.25 233 PRO A CA 1
ATOM 1859 C C . PRO A 1 233 ? 0.159 -9.077 -7.060 1.00 95.25 233 PRO A C 1
ATOM 1861 O O . PRO A 1 233 ? 0.996 -8.244 -7.402 1.00 95.25 233 PRO A O 1
ATOM 1864 N N . MET A 1 234 ? 0.278 -10.365 -7.365 1.00 94.88 234 MET A N 1
ATOM 1865 C CA . MET A 1 234 ? 1.413 -10.926 -8.095 1.00 94.88 234 MET A CA 1
ATOM 1866 C C . MET A 1 234 ? 0.901 -11.951 -9.115 1.00 94.88 234 MET A C 1
ATOM 1868 O O . MET A 1 234 ? 0.576 -13.073 -8.720 1.00 94.88 234 MET A O 1
ATOM 1872 N N . PRO A 1 235 ? 0.782 -11.579 -10.403 1.00 87.56 235 PRO A N 1
ATOM 1873 C CA . PRO A 1 235 ? 0.376 -12.497 -11.459 1.00 87.56 235 PRO A CA 1
ATOM 1874 C C . PRO A 1 235 ? 1.283 -13.736 -11.504 1.00 87.56 235 PRO A C 1
ATOM 1876 O O . PRO A 1 235 ? 2.497 -13.638 -11.296 1.00 87.56 235 PRO A O 1
ATOM 1879 N N . GLY A 1 236 ? 0.657 -14.899 -11.711 1.00 65.06 236 GLY A N 1
ATOM 1880 C CA . GLY A 1 236 ? 1.316 -16.207 -11.791 1.00 65.06 236 GLY A CA 1
ATOM 1881 C C . GLY A 1 236 ? 2.158 -16.378 -13.043 1.00 65.06 236 GLY A C 1
ATOM 1882 O O . GLY A 1 236 ? 1.704 -15.920 -14.113 1.00 65.06 236 GLY A O 1
#

Secondary structure (DSSP, 8-state):
-HHHHHHHHHHHHHHHHHHHTTTT-TTHHHHH-HHHHHHHHHHHTSTT--HHHHHHHHHHHHHHHHHHHHHHHHHHHH-S-SS--HHHHHHHHHHTTSSEEES-HHHHSPPPSSTT----EE--TT-SSEEEE--GGGSSSHHHHHHHHHHHHHHHHHHHHHHTSTTS--HHHHHHHTTGGGG-HHHHHHHHHHHHTT---SEETTEE-TTS----HHHHHHHHHHHHHTT-----